Protein AF-A0A0L8HMH8-F1 (afdb_monomer_lite)

pLDDT: mean 73.11, std 16.36, range [33.22, 96.94]

Sequence (191 aa):
MAEKQTVELIKLFREQMEQQMQQHKRDMDTLLKLFANAVPEQRMAQVFLTNQTATIYKQLANLATQQNPPKDINNLTMDEIVDFMKEQFDPKPFIVRERFKFWSDMQRKPGETLQELAARIRQDAATFDFPSITNPQDDVLRQRFICSVNNEAVLKALFKIKDTELDFARAVQVAIETEDAAKVAKETVYG

Structure (mmCIF, N/CA/C/O backbone):
data_AF-A0A0L8HMH8-F1
#
_entry.id   AF-A0A0L8HMH8-F1
#
loop_
_atom_site.group_PDB
_atom_site.id
_atom_site.type_symbol
_atom_site.label_atom_id
_atom_site.label_alt_id
_atom_site.label_comp_id
_atom_site.label_asym_id
_atom_site.label_entity_id
_atom_site.label_seq_id
_atom_site.pdbx_PDB_ins_code
_atom_site.Cartn_x
_atom_site.Cartn_y
_atom_site.Cartn_z
_atom_site.occupancy
_atom_site.B_iso_or_equiv
_atom_site.auth_seq_id
_atom_site.auth_comp_id
_atom_site.auth_asym_id
_atom_site.auth_atom_id
_atom_site.pdbx_PDB_model_num
ATOM 1 N N . MET A 1 1 ? -26.481 11.868 8.654 1.00 45.34 1 MET A N 1
ATOM 2 C CA . MET A 1 1 ? -26.826 11.719 7.218 1.00 45.34 1 MET A CA 1
ATOM 3 C C . MET A 1 1 ? -25.624 11.996 6.319 1.00 45.34 1 MET A C 1
ATOM 5 O O . MET A 1 1 ? -25.305 11.123 5.527 1.00 45.34 1 MET A O 1
ATOM 9 N N . ALA A 1 2 ? -24.910 13.116 6.505 1.00 41.75 2 ALA A N 1
ATOM 10 C CA . ALA A 1 2 ? -23.693 13.451 5.750 1.00 41.75 2 ALA A CA 1
ATOM 11 C C . ALA A 1 2 ? -22.572 12.392 5.850 1.00 41.75 2 ALA A C 1
ATOM 13 O O . ALA A 1 2 ? -21.968 12.038 4.850 1.00 41.75 2 ALA A O 1
ATOM 14 N N . GLU A 1 3 ? -22.361 11.800 7.029 1.00 37.78 3 GLU A N 1
ATOM 15 C CA . GLU A 1 3 ? -21.320 10.781 7.262 1.00 37.78 3 GLU A CA 1
ATOM 16 C C . GLU A 1 3 ? -21.514 9.495 6.435 1.00 37.78 3 GLU A C 1
ATOM 18 O O . GLU A 1 3 ? -20.555 8.926 5.920 1.00 37.78 3 GLU A O 1
ATOM 23 N N . LYS A 1 4 ? -22.771 9.070 6.231 1.00 42.78 4 LYS A N 1
ATOM 24 C CA . LYS A 1 4 ? -23.109 7.914 5.382 1.00 42.78 4 LYS A CA 1
ATOM 25 C C . LYS A 1 4 ? -22.802 8.190 3.909 1.00 42.78 4 LYS A C 1
ATOM 27 O O . LYS A 1 4 ? -22.260 7.319 3.240 1.00 42.78 4 LYS A O 1
ATOM 32 N N . GLN A 1 5 ? -23.098 9.402 3.437 1.00 35.94 5 GLN A N 1
ATOM 33 C CA . GLN A 1 5 ? -22.819 9.821 2.061 1.00 35.94 5 GLN A CA 1
ATOM 34 C C . GLN A 1 5 ? -21.311 9.929 1.795 1.00 35.94 5 GLN A C 1
ATOM 36 O O . GLN A 1 5 ? -20.854 9.535 0.726 1.00 35.94 5 GLN A O 1
ATOM 41 N N . THR A 1 6 ? -20.520 10.383 2.772 1.00 33.22 6 THR A N 1
ATOM 42 C CA . THR A 1 6 ? -19.053 10.444 2.653 1.00 33.22 6 THR A CA 1
ATOM 43 C C . THR A 1 6 ? -18.423 9.051 2.554 1.00 33.22 6 THR A C 1
ATOM 45 O O . THR A 1 6 ? -17.557 8.827 1.711 1.00 33.22 6 THR A O 1
ATOM 48 N N . VAL A 1 7 ? -18.879 8.087 3.363 1.00 42.09 7 VAL A N 1
ATOM 49 C CA . VAL A 1 7 ? -18.393 6.693 3.314 1.00 42.09 7 VAL A CA 1
ATOM 50 C C . VAL A 1 7 ? -18.748 6.020 1.984 1.00 42.09 7 VAL A C 1
ATOM 52 O O . VAL A 1 7 ? -17.930 5.298 1.410 1.00 42.09 7 VAL A O 1
ATOM 55 N N . GLU A 1 8 ? -19.946 6.281 1.466 1.00 43.44 8 GLU A N 1
ATOM 56 C CA . GLU A 1 8 ? -20.421 5.737 0.192 1.00 43.44 8 GLU A CA 1
ATOM 57 C C . GLU A 1 8 ? -19.650 6.323 -1.001 1.00 43.44 8 GLU A C 1
ATOM 59 O O . GLU A 1 8 ? -19.246 5.586 -1.900 1.00 43.44 8 GLU A O 1
ATOM 64 N N . LEU A 1 9 ? -19.325 7.620 -0.955 1.00 36.62 9 LEU A N 1
ATOM 65 C CA . LEU A 1 9 ? -18.499 8.288 -1.960 1.00 36.62 9 LEU A CA 1
ATOM 66 C C . LEU A 1 9 ? -17.056 7.759 -1.968 1.00 36.62 9 LEU A C 1
ATOM 68 O O . LEU A 1 9 ? -16.502 7.517 -3.037 1.00 36.62 9 LEU A O 1
ATOM 72 N N . ILE A 1 10 ? -16.458 7.509 -0.795 1.00 39.75 10 ILE A N 1
ATOM 73 C CA . ILE A 1 10 ? -15.120 6.899 -0.679 1.00 39.75 10 ILE A CA 1
ATOM 74 C C . ILE A 1 10 ? -15.116 5.479 -1.251 1.00 39.75 10 ILE A C 1
ATOM 76 O O . ILE A 1 10 ? -14.150 5.076 -1.903 1.00 39.75 10 ILE A O 1
ATOM 80 N N . LYS A 1 11 ? -16.187 4.714 -1.021 1.00 43.47 11 LYS A N 1
ATOM 81 C CA . LYS A 1 11 ? -16.335 3.363 -1.567 1.00 43.47 11 LYS A CA 1
ATOM 82 C C . LYS A 1 11 ? -16.473 3.388 -3.091 1.00 43.47 11 LYS A C 1
ATOM 84 O O . LYS A 1 11 ? -15.778 2.632 -3.761 1.00 43.47 11 LYS A O 1
ATOM 89 N N . LEU A 1 12 ? -17.273 4.310 -3.628 1.00 40.75 12 LEU A N 1
ATOM 90 C CA . LEU A 1 12 ? -17.456 4.494 -5.069 1.00 40.75 12 LEU A CA 1
ATOM 91 C C . LEU A 1 12 ? -16.153 4.924 -5.761 1.00 40.75 12 LEU A C 1
ATOM 93 O O . LEU A 1 12 ? -15.784 4.372 -6.795 1.00 40.75 12 LEU A O 1
ATOM 97 N N . PHE A 1 13 ? -15.415 5.862 -5.160 1.00 38.91 13 PHE A N 1
ATOM 98 C CA . PHE A 1 13 ? -14.119 6.306 -5.678 1.00 38.91 13 PHE A CA 1
ATOM 99 C C . PHE A 1 13 ? -13.086 5.171 -5.645 1.00 38.91 13 PHE A C 1
ATOM 101 O O . PHE A 1 13 ? -12.289 5.015 -6.568 1.00 38.91 13 PHE A O 1
ATOM 108 N N . ARG A 1 14 ? -13.122 4.335 -4.598 1.00 45.09 14 ARG A N 1
ATOM 109 C CA . ARG A 1 14 ? -12.274 3.143 -4.466 1.00 45.09 14 ARG A CA 1
ATOM 110 C C . ARG A 1 14 ? -12.592 2.099 -5.537 1.00 45.09 14 ARG A C 1
ATOM 112 O O . ARG A 1 14 ? -11.665 1.609 -6.173 1.00 45.09 14 ARG A O 1
ATOM 119 N N . GLU A 1 15 ? -13.870 1.811 -5.768 1.00 50.91 15 GLU A N 1
ATOM 120 C CA . GLU A 1 15 ? -14.324 0.878 -6.806 1.00 50.91 15 GLU A CA 1
ATOM 121 C C . GLU A 1 15 ? -13.974 1.378 -8.216 1.00 50.91 15 GLU A C 1
ATOM 123 O O . GLU A 1 15 ? -13.487 0.599 -9.033 1.00 50.91 15 GLU A O 1
ATOM 128 N N . GLN A 1 16 ? -14.127 2.678 -8.497 1.00 41.75 16 GLN A N 1
ATOM 129 C CA . GLN A 1 16 ? -13.720 3.264 -9.781 1.00 41.75 16 GLN A CA 1
ATOM 130 C C . GLN A 1 16 ? -12.212 3.155 -10.024 1.00 41.75 16 GLN A C 1
ATOM 132 O O . GLN A 1 16 ? -11.792 2.774 -11.118 1.00 41.75 16 GLN A O 1
ATOM 137 N N . MET A 1 17 ? -11.394 3.451 -9.013 1.00 44.94 17 MET A N 1
ATOM 138 C CA . MET A 1 17 ? -9.939 3.322 -9.122 1.00 44.94 17 MET A CA 1
ATOM 139 C C . MET A 1 17 ? -9.512 1.860 -9.325 1.00 44.94 17 MET A C 1
ATOM 141 O O . MET A 1 17 ? -8.648 1.581 -10.154 1.00 44.94 17 MET A O 1
ATOM 145 N N . GLU A 1 18 ? -10.138 0.909 -8.624 1.00 48.47 18 GLU A N 1
ATOM 146 C CA . GLU A 1 18 ? -9.890 -0.528 -8.814 1.00 48.47 18 GLU A CA 1
ATOM 147 C C . GLU A 1 18 ? -10.283 -0.997 -10.223 1.00 48.47 18 GLU A C 1
ATOM 149 O O . GLU A 1 18 ? -9.520 -1.721 -10.864 1.00 48.47 18 GLU A O 1
ATOM 154 N N . GLN A 1 19 ? -11.425 -0.544 -10.747 1.00 53.88 19 GLN A N 1
ATOM 155 C CA . GLN A 1 19 ? -11.858 -0.860 -12.110 1.00 53.88 19 GLN A CA 1
ATOM 156 C C . GLN A 1 19 ? -10.887 -0.321 -13.164 1.00 53.88 19 GLN A C 1
ATOM 158 O O . GLN A 1 19 ? -10.544 -1.052 -14.094 1.00 53.88 19 GLN A O 1
ATOM 163 N N . GLN A 1 20 ? -10.395 0.911 -13.004 1.00 46.88 20 GLN A N 1
ATOM 164 C CA . GLN A 1 20 ? -9.413 1.487 -13.926 1.00 46.88 20 GLN A CA 1
ATOM 165 C C . GLN A 1 20 ? -8.090 0.711 -13.926 1.00 46.88 20 GLN A C 1
ATOM 167 O O . GLN A 1 20 ? -7.554 0.422 -14.996 1.00 46.88 20 GLN A O 1
ATOM 172 N N . MET A 1 21 ? -7.593 0.299 -12.756 1.00 48.72 21 MET A N 1
ATOM 173 C CA . MET A 1 21 ? -6.364 -0.502 -12.662 1.00 48.72 21 MET A CA 1
ATOM 174 C C . MET A 1 21 ? -6.535 -1.901 -13.269 1.00 48.72 21 MET A C 1
ATOM 176 O O . MET A 1 21 ? -5.665 -2.376 -13.997 1.00 48.72 21 MET A O 1
ATOM 180 N N . GLN A 1 22 ? -7.676 -2.553 -13.026 1.00 55.06 22 GLN A N 1
ATOM 181 C CA . GLN A 1 22 ? -7.975 -3.869 -13.600 1.00 55.06 22 GLN A CA 1
ATOM 182 C C . GLN A 1 22 ? -8.159 -3.824 -15.119 1.00 55.06 22 GLN A C 1
ATOM 184 O O . GLN A 1 22 ? -7.834 -4.798 -15.800 1.00 55.06 22 GLN A O 1
ATOM 189 N N . GLN A 1 23 ? -8.683 -2.717 -15.649 1.00 56.72 23 GLN A N 1
ATOM 190 C CA . GLN A 1 23 ? -8.787 -2.502 -17.088 1.00 56.72 23 GLN A CA 1
ATOM 191 C C . GLN A 1 23 ? -7.398 -2.316 -17.705 1.00 56.72 23 GLN A C 1
ATOM 193 O O . GLN A 1 23 ? -7.051 -3.033 -18.637 1.00 56.72 23 GLN A O 1
ATOM 198 N N . HIS A 1 24 ? -6.562 -1.457 -17.116 1.00 53.75 24 HIS A N 1
ATOM 199 C CA . HIS A 1 24 ? -5.206 -1.218 -17.609 1.00 53.75 24 HIS A CA 1
ATOM 200 C C . HIS A 1 24 ? -4.343 -2.489 -17.596 1.00 53.75 24 HIS A C 1
ATOM 202 O O . HIS A 1 24 ? -3.650 -2.780 -18.5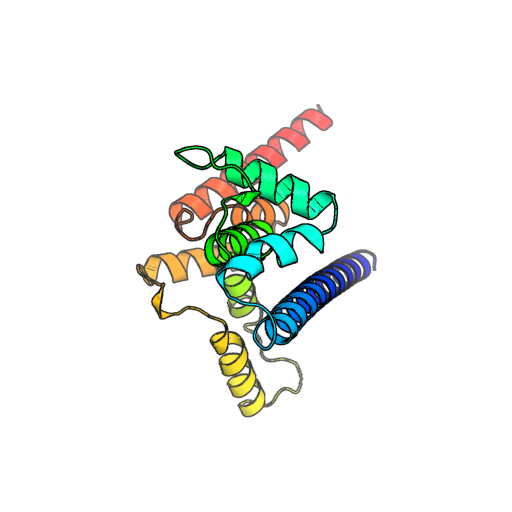68 1.00 53.75 24 HIS A O 1
ATOM 208 N N . LYS A 1 25 ? -4.446 -3.305 -16.537 1.00 53.19 25 LYS A N 1
ATOM 209 C CA . LYS A 1 25 ? -3.768 -4.606 -16.451 1.00 53.19 25 LYS A CA 1
ATOM 210 C C . LYS A 1 25 ? -4.228 -5.577 -17.541 1.00 53.19 25 LYS A C 1
ATOM 212 O O . LYS A 1 25 ? -3.397 -6.223 -18.170 1.00 53.19 25 LYS A O 1
ATOM 217 N N . ARG A 1 26 ? -5.540 -5.662 -17.794 1.00 58.06 26 ARG A N 1
ATOM 218 C CA . ARG A 1 26 ? -6.100 -6.498 -18.870 1.00 58.06 26 ARG A CA 1
ATOM 219 C C . ARG A 1 26 ? -5.648 -6.039 -20.247 1.00 58.06 26 ARG A C 1
ATOM 221 O O . ARG A 1 26 ? -5.337 -6.888 -21.079 1.00 58.06 26 ARG A O 1
ATOM 228 N N . ASP A 1 27 ? -5.594 -4.734 -20.477 1.00 59.34 27 ASP A N 1
ATOM 229 C CA . ASP A 1 27 ? -5.123 -4.171 -21.740 1.00 59.34 27 ASP A CA 1
ATOM 230 C C . ASP A 1 27 ? -3.637 -4.498 -21.944 1.00 59.34 27 ASP A C 1
ATOM 232 O O . ASP A 1 27 ? -3.252 -4.950 -23.020 1.00 59.34 27 ASP A O 1
ATOM 236 N N . MET A 1 28 ? -2.820 -4.400 -20.890 1.00 54.56 28 MET A N 1
ATOM 237 C CA . MET A 1 28 ? -1.399 -4.762 -20.923 1.00 54.56 28 MET A CA 1
ATOM 238 C C . MET A 1 28 ? -1.184 -6.265 -21.172 1.00 54.56 28 MET A C 1
ATOM 240 O O . MET A 1 28 ? -0.430 -6.640 -22.068 1.00 54.56 28 MET A O 1
ATOM 244 N N . ASP A 1 29 ? -1.919 -7.136 -20.474 1.00 57.75 29 ASP A N 1
ATOM 245 C CA . ASP A 1 29 ? -1.880 -8.590 -20.696 1.00 57.75 29 ASP A CA 1
ATOM 246 C C . ASP A 1 29 ? -2.364 -8.976 -22.102 1.00 57.75 29 ASP A C 1
ATOM 248 O O . ASP A 1 29 ? -1.851 -9.918 -22.710 1.00 57.75 29 ASP A O 1
ATOM 252 N N . THR A 1 30 ? -3.359 -8.263 -22.634 1.00 57.53 30 THR A N 1
ATOM 253 C CA . THR A 1 30 ? -3.881 -8.484 -23.990 1.00 57.53 30 THR A CA 1
ATOM 254 C C . THR A 1 30 ? -2.860 -8.056 -25.036 1.00 57.53 30 THR A C 1
ATOM 256 O O . THR A 1 30 ? -2.625 -8.799 -25.988 1.00 57.53 30 THR A O 1
ATOM 259 N N . LEU A 1 31 ? -2.199 -6.914 -24.834 1.00 57.94 31 LEU A N 1
ATOM 260 C CA . LEU A 1 31 ? -1.096 -6.465 -25.680 1.00 57.94 31 LEU A CA 1
ATOM 261 C C . LEU A 1 31 ? 0.052 -7.481 -25.643 1.00 57.94 31 LEU A C 1
ATOM 263 O O . LEU A 1 31 ? 0.450 -7.969 -26.697 1.00 57.94 31 LEU A O 1
ATOM 267 N N . LEU A 1 32 ? 0.511 -7.906 -24.462 1.00 56.84 32 LEU A N 1
ATOM 268 C CA . LEU A 1 32 ? 1.549 -8.938 -24.324 1.00 56.84 32 LEU A CA 1
ATOM 269 C C . LEU A 1 32 ? 1.184 -10.245 -25.044 1.00 56.84 32 LEU A C 1
ATOM 271 O O . LEU A 1 32 ? 2.014 -10.806 -25.758 1.00 56.84 32 LEU A O 1
ATOM 275 N N . LYS A 1 33 ? -0.065 -10.713 -24.919 1.00 59.03 33 LYS A N 1
ATOM 276 C CA . LYS A 1 33 ? -0.548 -11.932 -25.594 1.00 59.03 33 LYS A CA 1
ATOM 277 C C . LYS A 1 33 ? -0.642 -11.794 -27.114 1.00 59.03 33 LYS A C 1
ATOM 279 O O . LYS A 1 33 ? -0.404 -12.771 -27.821 1.00 59.03 33 LYS A O 1
ATOM 284 N N . LEU A 1 34 ? -0.989 -10.610 -27.619 1.00 52.88 34 LEU A N 1
ATOM 285 C CA . LEU A 1 34 ? -1.007 -10.321 -29.055 1.00 52.88 34 LEU A CA 1
ATOM 286 C C . LEU A 1 34 ? 0.416 -10.235 -29.630 1.00 52.88 34 LEU A C 1
ATOM 288 O O . LEU A 1 34 ? 0.651 -10.704 -30.742 1.00 52.88 34 LEU A O 1
ATOM 292 N N . PHE A 1 35 ? 1.373 -9.695 -28.869 1.00 54.66 35 PHE A N 1
ATOM 293 C CA . PHE A 1 35 ? 2.762 -9.532 -29.311 1.00 54.66 35 PHE A CA 1
ATOM 294 C C . PHE A 1 35 ? 3.602 -10.817 -29.221 1.00 54.66 35 PHE A C 1
ATOM 296 O O . PHE A 1 35 ? 4.454 -11.030 -30.084 1.00 54.66 35 PHE A O 1
ATOM 303 N N . ALA A 1 36 ? 3.317 -11.711 -28.266 1.00 50.41 36 ALA A N 1
ATOM 304 C CA . ALA A 1 36 ? 4.089 -12.936 -28.018 1.00 50.41 36 ALA A CA 1
ATOM 305 C C . ALA A 1 36 ? 4.116 -13.953 -29.183 1.00 50.41 36 ALA A C 1
ATOM 307 O O . ALA A 1 36 ? 4.976 -14.828 -29.197 1.00 50.41 36 ALA A O 1
ATOM 308 N N . ASN A 1 37 ? 3.209 -13.852 -30.165 1.00 56.03 37 ASN A N 1
ATOM 309 C CA . ASN A 1 37 ? 3.082 -14.847 -31.241 1.00 56.03 37 ASN A CA 1
ATOM 310 C C . ASN A 1 37 ? 3.527 -14.363 -32.637 1.00 56.03 37 ASN A C 1
ATOM 312 O O . ASN A 1 37 ? 3.552 -15.171 -33.563 1.00 56.03 37 ASN A O 1
ATOM 316 N N . ALA A 1 38 ? 3.859 -13.077 -32.827 1.00 59.97 38 ALA A N 1
ATOM 317 C CA . ALA A 1 38 ? 4.081 -12.514 -34.171 1.00 59.97 38 ALA A CA 1
ATOM 318 C C . ALA A 1 38 ? 5.303 -11.587 -34.318 1.00 59.97 38 ALA A C 1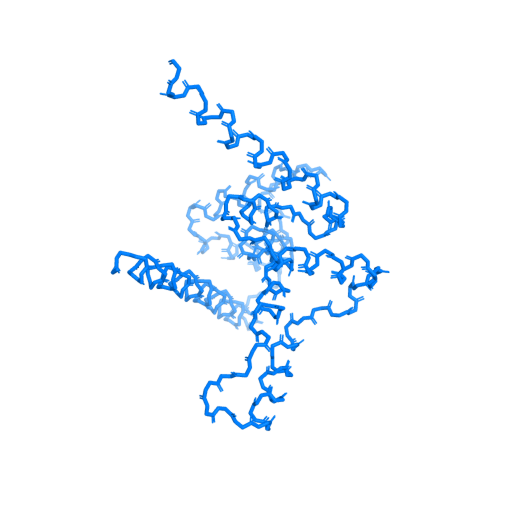
ATOM 320 O O . ALA A 1 38 ? 5.668 -11.247 -35.446 1.00 59.97 38 ALA A O 1
ATOM 321 N N . VAL A 1 39 ? 5.949 -11.170 -33.223 1.00 60.72 39 VAL A N 1
ATOM 322 C CA . VAL A 1 39 ? 7.062 -10.207 -33.262 1.00 60.72 39 VAL A CA 1
ATOM 323 C C . VAL A 1 39 ? 8.344 -10.857 -32.736 1.00 60.72 39 VAL A C 1
ATOM 325 O O . VAL A 1 39 ? 8.340 -11.372 -31.621 1.00 60.72 39 VAL A O 1
ATOM 328 N N . PRO A 1 40 ? 9.458 -10.822 -33.496 1.00 69.06 40 PRO A N 1
ATOM 329 C CA . PRO A 1 40 ? 10.760 -11.241 -32.990 1.00 69.06 40 PRO A CA 1
ATOM 330 C C . PRO A 1 40 ? 11.131 -10.465 -31.725 1.00 69.06 40 PRO A C 1
ATOM 332 O O . PRO A 1 40 ? 10.968 -9.244 -31.678 1.00 69.06 40 PRO A O 1
ATOM 335 N N . GLU A 1 41 ? 11.678 -11.156 -30.730 1.00 65.94 41 GLU A N 1
ATOM 336 C CA . GLU A 1 41 ? 12.012 -10.603 -29.412 1.00 65.94 41 GLU A CA 1
ATOM 337 C C . GLU A 1 41 ? 12.848 -9.319 -29.483 1.00 65.94 41 GLU A C 1
ATOM 339 O O . GLU A 1 41 ? 12.590 -8.352 -28.769 1.00 65.94 41 GLU A O 1
ATOM 344 N N . GLN A 1 42 ? 13.748 -9.242 -30.464 1.00 72.94 42 GLN A N 1
ATOM 345 C CA . GLN A 1 42 ? 14.625 -8.095 -30.706 1.00 72.94 42 GLN A CA 1
ATOM 346 C C . GLN A 1 42 ? 13.878 -6.821 -31.135 1.00 72.94 42 GLN A C 1
ATOM 348 O O . GLN A 1 42 ? 14.448 -5.734 -31.101 1.00 72.94 42 GLN A O 1
ATOM 353 N N . ARG A 1 43 ? 12.619 -6.932 -31.577 1.00 72.31 43 ARG A N 1
ATOM 354 C CA . ARG A 1 43 ? 11.787 -5.802 -32.026 1.00 72.31 43 ARG A CA 1
ATOM 355 C C . ARG A 1 43 ? 10.643 -5.476 -31.073 1.00 72.31 43 ARG A C 1
ATOM 357 O O . ARG A 1 43 ? 10.003 -4.442 -31.255 1.00 72.31 43 ARG A O 1
ATOM 364 N N . MET A 1 44 ? 10.390 -6.315 -30.068 1.00 71.38 44 MET A N 1
ATOM 365 C CA . MET A 1 44 ? 9.249 -6.149 -29.165 1.00 71.38 44 MET A CA 1
ATOM 366 C C . MET A 1 44 ? 9.275 -4.800 -28.438 1.00 71.38 44 MET A C 1
ATOM 368 O O . MET A 1 44 ? 8.264 -4.103 -28.440 1.00 71.38 44 MET A O 1
ATOM 372 N N . ALA A 1 45 ? 10.435 -4.376 -27.928 1.00 80.50 45 ALA A N 1
ATOM 373 C CA . ALA A 1 45 ? 10.583 -3.090 -27.242 1.00 80.50 45 ALA A CA 1
ATOM 374 C C . ALA A 1 45 ? 10.228 -1.889 -28.142 1.00 80.50 45 ALA A C 1
ATOM 376 O O . ALA A 1 45 ? 9.449 -1.019 -27.757 1.00 80.50 45 ALA A O 1
ATOM 377 N N . GLN A 1 46 ? 10.731 -1.860 -29.380 1.00 79.00 46 GLN A N 1
ATOM 378 C CA . GLN A 1 46 ? 10.468 -0.756 -30.313 1.00 79.00 46 GLN A CA 1
ATOM 379 C C . GLN A 1 46 ? 9.004 -0.713 -30.768 1.00 79.00 46 GLN A C 1
ATOM 381 O O . GLN A 1 46 ? 8.393 0.356 -30.847 1.00 79.00 46 GLN A O 1
ATOM 386 N N . VAL A 1 47 ? 8.412 -1.879 -31.040 1.00 74.81 47 VAL A N 1
ATOM 387 C CA . VAL A 1 47 ? 6.989 -1.981 -31.393 1.00 74.81 47 VAL A CA 1
ATOM 388 C C . VAL A 1 47 ? 6.110 -1.565 -30.213 1.00 74.81 47 VAL A C 1
ATOM 390 O O . VAL A 1 47 ? 5.115 -0.869 -30.404 1.00 74.81 47 VAL A O 1
ATOM 393 N N . PHE A 1 48 ? 6.488 -1.926 -28.989 1.00 77.88 48 PHE A N 1
ATOM 394 C CA . PHE A 1 48 ? 5.778 -1.497 -27.793 1.00 77.88 48 PHE A CA 1
ATOM 395 C C . PHE A 1 48 ? 5.795 0.029 -27.653 1.00 77.88 48 PHE A C 1
ATOM 397 O O . PHE A 1 48 ? 4.730 0.638 -27.558 1.00 77.88 48 PHE A O 1
ATOM 404 N N . LEU A 1 49 ? 6.982 0.645 -27.708 1.00 79.62 49 LEU A N 1
ATOM 405 C CA . LEU A 1 49 ? 7.176 2.091 -27.555 1.00 79.62 49 LEU A CA 1
ATOM 406 C C . LEU A 1 49 ? 6.401 2.909 -28.597 1.00 79.62 49 LEU A C 1
ATOM 408 O O . LEU A 1 49 ? 5.792 3.919 -28.251 1.00 79.62 49 LEU A O 1
ATOM 412 N N . THR A 1 50 ? 6.372 2.458 -29.854 1.00 79.19 50 THR A N 1
ATOM 413 C CA . THR A 1 50 ? 5.642 3.136 -30.946 1.00 79.19 50 THR A CA 1
ATOM 414 C C . THR A 1 50 ? 4.121 3.072 -30.805 1.00 79.19 50 THR A C 1
ATOM 416 O O . THR A 1 50 ? 3.429 3.926 -31.355 1.00 79.19 50 THR A O 1
ATOM 419 N N . ASN A 1 51 ? 3.598 2.106 -30.046 1.00 75.25 51 ASN A N 1
ATOM 420 C CA . ASN A 1 51 ? 2.169 1.971 -29.762 1.00 75.25 51 ASN A CA 1
ATOM 421 C C . ASN A 1 51 ? 1.740 2.630 -28.437 1.00 75.25 51 ASN A C 1
ATOM 423 O O . ASN A 1 51 ? 0.570 2.539 -28.065 1.00 75.25 51 ASN A O 1
ATOM 427 N N . GLN A 1 52 ? 2.649 3.299 -27.716 1.00 77.19 52 GLN A N 1
ATOM 428 C CA . GLN A 1 52 ? 2.311 3.988 -26.471 1.00 77.19 52 GLN A CA 1
ATOM 429 C C . GLN A 1 52 ? 1.766 5.396 -26.703 1.00 77.19 52 GLN A C 1
ATOM 431 O O . GLN A 1 52 ? 2.091 6.084 -27.669 1.00 77.19 52 GLN A O 1
ATOM 436 N N . THR A 1 53 ? 0.969 5.870 -25.745 1.00 78.81 53 THR A N 1
ATOM 437 C CA . THR A 1 53 ? 0.575 7.281 -25.709 1.00 78.81 53 THR A CA 1
ATOM 438 C C . THR A 1 53 ? 1.783 8.173 -25.406 1.00 78.81 53 THR A C 1
ATOM 440 O O . THR A 1 53 ? 2.737 7.755 -24.744 1.00 78.81 53 THR A O 1
ATOM 443 N N . ALA A 1 54 ? 1.725 9.440 -25.831 1.00 79.44 54 ALA A N 1
ATOM 444 C CA . ALA A 1 54 ? 2.804 10.408 -25.611 1.00 79.44 54 ALA A CA 1
ATOM 445 C C . ALA A 1 54 ? 3.195 10.555 -24.127 1.00 79.44 54 ALA A C 1
ATOM 447 O O . ALA A 1 54 ? 4.366 10.758 -23.809 1.00 79.44 54 ALA A O 1
ATOM 448 N N . THR A 1 55 ? 2.226 10.420 -23.215 1.00 78.69 55 THR A N 1
ATOM 449 C CA . THR A 1 55 ? 2.453 10.482 -21.766 1.00 78.69 55 THR A CA 1
ATOM 450 C C . THR A 1 55 ? 3.306 9.313 -21.279 1.00 78.69 55 THR A C 1
ATOM 452 O O . THR A 1 55 ? 4.330 9.541 -20.635 1.00 78.69 55 THR A O 1
ATOM 455 N N . ILE A 1 56 ? 2.924 8.081 -21.632 1.00 78.50 56 ILE A N 1
ATOM 456 C CA . ILE A 1 56 ? 3.635 6.860 -21.224 1.00 78.50 56 ILE A CA 1
ATOM 457 C C . ILE A 1 56 ? 5.033 6.831 -21.847 1.00 78.50 56 ILE A C 1
ATOM 459 O O . ILE A 1 56 ? 6.016 6.577 -21.154 1.00 78.50 56 ILE A O 1
ATOM 463 N N . TYR A 1 57 ? 5.146 7.183 -23.131 1.00 85.38 57 TYR A N 1
ATOM 464 C CA . TYR A 1 57 ? 6.435 7.267 -23.817 1.00 85.38 57 TYR A CA 1
ATOM 465 C C . TYR A 1 57 ? 7.382 8.259 -23.130 1.00 85.38 57 TYR A C 1
ATOM 467 O O . TYR A 1 57 ? 8.535 7.937 -22.850 1.00 85.38 57 TYR A O 1
ATOM 475 N N . LYS A 1 58 ? 6.895 9.465 -22.803 1.00 87.25 58 LYS A N 1
ATOM 476 C CA . LYS A 1 58 ? 7.696 10.486 -22.114 1.00 87.25 58 LYS A CA 1
ATOM 477 C C . LYS A 1 58 ? 8.136 10.028 -20.722 1.00 87.25 58 LYS A C 1
ATOM 479 O O . LYS A 1 58 ? 9.251 10.331 -20.309 1.00 87.25 58 LYS A O 1
ATOM 484 N N . GLN A 1 59 ? 7.286 9.302 -20.001 1.00 84.00 59 GLN A N 1
ATOM 485 C CA . GLN A 1 59 ? 7.639 8.740 -18.696 1.00 84.00 59 GLN A CA 1
ATOM 486 C C . GLN A 1 59 ? 8.741 7.682 -18.813 1.00 84.00 59 GLN A C 1
ATOM 488 O O . GLN A 1 59 ? 9.734 7.771 -18.094 1.00 84.00 59 GLN A O 1
ATOM 493 N N . LEU A 1 60 ? 8.620 6.747 -19.758 1.00 86.31 60 LEU A N 1
ATOM 494 C CA . LEU A 1 60 ? 9.658 5.746 -20.028 1.00 86.31 60 LEU A CA 1
ATOM 495 C C . LEU A 1 60 ? 10.979 6.396 -20.468 1.00 86.31 60 LEU A C 1
ATOM 497 O O . LEU A 1 60 ? 12.040 5.992 -19.997 1.00 86.31 60 LEU A O 1
ATOM 501 N N . ALA A 1 61 ? 10.925 7.448 -21.294 1.00 90.31 61 ALA A N 1
ATOM 502 C CA . ALA A 1 61 ? 12.109 8.213 -21.693 1.00 90.31 61 ALA A CA 1
ATOM 503 C C . ALA A 1 61 ? 12.820 8.827 -20.480 1.00 90.31 61 ALA A C 1
ATOM 505 O O . ALA A 1 61 ? 14.035 8.708 -20.342 1.00 90.31 61 ALA A O 1
ATOM 506 N N . ASN A 1 62 ? 12.060 9.446 -19.574 1.00 89.81 62 ASN A N 1
ATOM 507 C CA . ASN A 1 62 ? 12.618 10.040 -18.364 1.00 89.81 62 ASN A CA 1
ATOM 508 C C . ASN A 1 62 ? 13.293 8.980 -17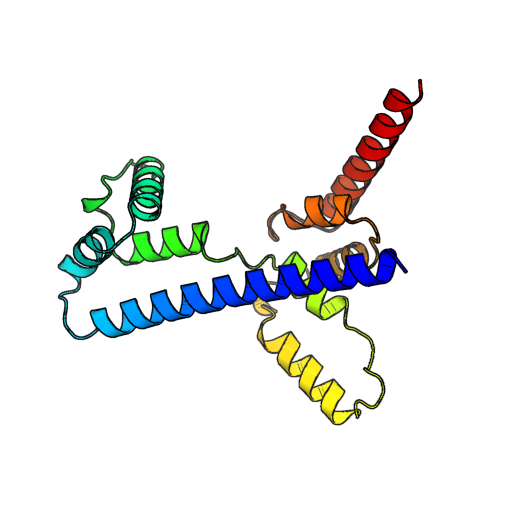.478 1.00 89.81 62 ASN A C 1
ATOM 510 O O . ASN A 1 62 ? 14.409 9.203 -17.018 1.00 89.81 62 ASN A O 1
ATOM 514 N N . LEU A 1 63 ? 12.663 7.819 -17.277 1.00 87.06 63 LEU A N 1
ATOM 515 C CA . LEU A 1 63 ? 13.245 6.730 -16.483 1.00 87.06 63 LEU A CA 1
ATOM 516 C C . LEU A 1 63 ? 14.516 6.157 -17.113 1.00 87.06 63 LEU A C 1
ATOM 518 O O . LEU A 1 63 ? 15.487 5.905 -16.404 1.00 87.06 63 LEU A O 1
ATOM 522 N N . ALA A 1 64 ? 14.553 6.026 -18.442 1.00 90.81 64 ALA A N 1
ATOM 523 C CA . ALA A 1 64 ? 15.749 5.589 -19.159 1.00 90.81 64 ALA A CA 1
ATOM 524 C C . ALA A 1 64 ? 16.950 6.510 -18.870 1.00 90.81 64 ALA A C 1
ATOM 526 O O . ALA A 1 64 ? 18.050 6.036 -18.585 1.00 90.81 64 ALA A O 1
ATOM 527 N N . THR A 1 65 ? 16.724 7.831 -18.848 1.00 91.69 65 THR A N 1
ATOM 528 C CA . THR A 1 65 ? 17.774 8.817 -18.531 1.00 91.69 65 THR A CA 1
ATOM 529 C C . THR A 1 65 ? 18.205 8.822 -17.064 1.00 91.69 65 THR A C 1
ATOM 531 O O . THR A 1 65 ? 19.293 9.299 -16.756 1.00 91.69 65 THR A O 1
ATOM 534 N N . GLN A 1 66 ? 17.373 8.292 -16.163 1.00 87.81 66 GLN A N 1
ATOM 535 C CA . GLN A 1 66 ? 17.661 8.187 -14.729 1.00 87.81 66 GLN A CA 1
ATOM 536 C C . GLN A 1 66 ? 18.422 6.905 -14.363 1.00 87.81 66 GLN A C 1
ATOM 538 O O . GLN A 1 66 ? 18.861 6.765 -13.221 1.00 87.81 66 GLN A O 1
ATOM 543 N N . GLN A 1 67 ? 18.594 5.972 -15.306 1.00 85.88 67 GLN A N 1
ATOM 544 C CA . GLN A 1 67 ? 19.458 4.815 -15.094 1.00 85.88 67 GLN A CA 1
ATOM 545 C C . GLN A 1 67 ? 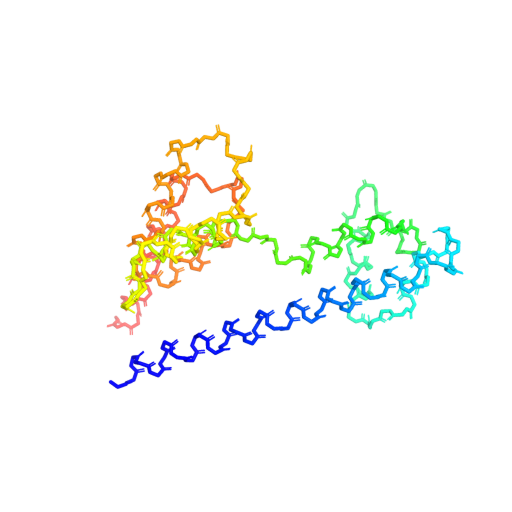20.925 5.225 -14.933 1.00 85.88 67 GLN A C 1
ATOM 547 O O . GLN A 1 67 ? 21.355 6.283 -15.387 1.00 85.88 67 GLN A O 1
ATOM 552 N N . ASN A 1 68 ? 21.708 4.347 -14.305 1.00 83.88 68 ASN A N 1
ATOM 553 C CA . ASN A 1 68 ? 23.154 4.491 -14.179 1.00 83.88 68 ASN A CA 1
ATOM 554 C C . ASN A 1 68 ? 23.850 3.297 -14.857 1.00 83.88 68 ASN A C 1
ATOM 556 O O . ASN A 1 68 ? 23.841 2.205 -14.286 1.00 83.88 68 ASN A O 1
ATOM 560 N N . PRO A 1 69 ? 24.467 3.474 -16.042 1.00 88.88 69 PRO A N 1
ATOM 561 C CA . PRO A 1 69 ? 24.555 4.712 -16.829 1.00 88.88 69 PRO A CA 1
ATOM 562 C C . PRO A 1 69 ? 23.219 5.093 -17.504 1.00 88.88 69 PRO A C 1
ATOM 564 O O . PRO A 1 69 ? 22.391 4.207 -17.731 1.00 88.88 69 PRO A O 1
ATOM 567 N N . PRO A 1 70 ? 23.018 6.376 -17.870 1.00 90.38 70 PRO A N 1
ATOM 568 C CA . PRO A 1 70 ? 21.828 6.808 -18.600 1.00 90.38 70 PRO A CA 1
ATOM 569 C C . PRO A 1 70 ? 21.675 6.049 -19.917 1.00 90.38 70 PRO A C 1
ATOM 571 O O . PRO A 1 70 ? 22.648 5.877 -20.657 1.00 90.38 70 PRO A O 1
ATOM 574 N N . LYS A 1 71 ? 20.449 5.622 -20.227 1.00 92.31 71 LYS A N 1
ATOM 575 C CA . LYS A 1 71 ? 20.125 4.909 -21.467 1.00 92.31 71 LYS A CA 1
ATOM 576 C C . LYS A 1 71 ? 19.227 5.745 -22.368 1.00 92.31 71 LYS A C 1
ATOM 578 O O . LYS A 1 71 ? 18.358 6.479 -21.902 1.00 92.31 71 LYS A O 1
ATOM 583 N N . ASP A 1 72 ? 19.421 5.588 -23.675 1.00 91.56 72 ASP A N 1
ATOM 584 C CA . ASP A 1 72 ? 18.430 6.015 -24.662 1.00 91.56 72 ASP A CA 1
ATOM 585 C C . ASP A 1 72 ? 17.223 5.072 -24.602 1.00 91.56 72 ASP A C 1
ATOM 587 O O . ASP A 1 72 ? 17.389 3.856 -24.478 1.00 91.56 72 ASP A O 1
ATOM 591 N N . ILE A 1 73 ? 16.012 5.620 -24.709 1.00 89.44 73 ILE A N 1
ATOM 592 C CA . ILE A 1 73 ? 14.775 4.836 -24.634 1.00 89.44 73 ILE A CA 1
ATOM 593 C C . ILE A 1 73 ? 14.716 3.723 -25.695 1.00 89.44 73 ILE A C 1
ATOM 595 O O . ILE A 1 73 ? 14.188 2.648 -25.424 1.00 89.44 73 ILE A O 1
ATOM 599 N N . ASN A 1 74 ? 15.310 3.931 -26.875 1.00 89.12 74 ASN A N 1
ATOM 600 C CA . ASN A 1 74 ? 15.328 2.943 -27.957 1.00 89.12 74 ASN A CA 1
ATOM 601 C C . ASN A 1 74 ? 16.268 1.761 -27.683 1.00 89.12 74 ASN A C 1
ATOM 603 O O . ASN A 1 74 ? 16.216 0.766 -28.408 1.00 89.12 74 ASN A O 1
ATOM 607 N N . ASN A 1 75 ? 17.113 1.874 -26.656 1.00 89.88 75 ASN A N 1
ATOM 608 C CA . ASN A 1 75 ? 18.036 0.831 -26.220 1.00 89.88 75 ASN A CA 1
ATOM 609 C C . ASN A 1 75 ? 17.509 0.045 -25.011 1.00 89.88 75 ASN A C 1
ATOM 611 O O . ASN A 1 75 ? 18.220 -0.827 -24.513 1.00 89.88 75 ASN A O 1
ATOM 615 N N . LEU A 1 76 ? 16.301 0.351 -24.521 1.00 86.88 76 LEU A N 1
ATOM 616 C CA . LEU A 1 76 ? 15.670 -0.444 -23.474 1.00 86.88 76 LEU A CA 1
ATOM 617 C C . LEU A 1 76 ? 15.239 -1.804 -24.022 1.00 86.88 76 LEU A C 1
ATOM 619 O O . LEU A 1 76 ? 14.636 -1.912 -25.092 1.00 86.88 76 LEU A O 1
ATOM 623 N N . THR A 1 77 ? 15.518 -2.843 -23.250 1.00 86.81 77 THR A N 1
ATOM 624 C CA . THR A 1 77 ? 14.962 -4.178 -23.468 1.00 86.81 77 THR A CA 1
ATOM 625 C C . THR A 1 77 ? 13.491 -4.223 -23.060 1.00 86.81 77 THR A C 1
ATOM 627 O O . THR A 1 77 ? 13.005 -3.376 -22.307 1.00 86.81 77 THR A O 1
ATOM 630 N N . MET A 1 78 ? 12.758 -5.226 -23.553 1.00 80.75 78 MET A N 1
ATOM 631 C CA . MET A 1 78 ? 11.352 -5.385 -23.178 1.00 80.75 78 MET A CA 1
ATOM 632 C C . MET A 1 78 ? 11.200 -5.657 -21.673 1.00 80.75 78 MET A C 1
ATOM 634 O O . MET A 1 78 ? 10.283 -5.121 -21.060 1.00 80.75 78 MET A O 1
ATOM 638 N N . ASP A 1 79 ? 12.129 -6.401 -21.068 1.00 80.81 79 ASP A N 1
ATOM 639 C CA . ASP A 1 79 ? 12.134 -6.664 -19.625 1.00 80.81 79 ASP A CA 1
ATOM 640 C C . ASP A 1 79 ? 12.318 -5.380 -18.808 1.00 80.81 79 ASP A C 1
ATOM 642 O O . ASP A 1 79 ? 11.562 -5.130 -17.874 1.00 80.81 79 ASP A O 1
ATOM 646 N N . GLU A 1 80 ? 13.242 -4.501 -19.209 1.00 84.06 80 GLU A N 1
ATOM 647 C CA . GLU A 1 80 ? 13.434 -3.203 -18.546 1.00 84.06 80 GLU A CA 1
ATOM 648 C C . GLU A 1 80 ? 12.205 -2.301 -18.672 1.00 84.06 80 GLU A C 1
ATOM 650 O O . GLU A 1 80 ? 11.827 -1.630 -17.713 1.00 84.06 80 GLU A O 1
ATOM 655 N N . ILE A 1 81 ? 11.552 -2.296 -19.840 1.00 80.75 81 ILE A N 1
ATOM 656 C CA . ILE A 1 81 ? 10.299 -1.559 -20.040 1.00 80.75 81 ILE A CA 1
ATOM 657 C C . ILE A 1 81 ? 9.211 -2.121 -19.126 1.00 80.75 81 ILE A C 1
ATOM 659 O O . ILE A 1 81 ? 8.509 -1.351 -18.473 1.00 80.75 81 ILE A O 1
ATOM 663 N N . VAL A 1 82 ? 9.075 -3.446 -19.053 1.00 76.62 82 VAL A N 1
ATOM 664 C CA . VAL A 1 82 ? 8.108 -4.109 -18.174 1.00 76.62 82 VAL A CA 1
ATOM 665 C C . VAL A 1 82 ? 8.380 -3.764 -16.712 1.00 76.62 82 VAL A C 1
ATOM 667 O O . VAL A 1 82 ? 7.439 -3.449 -15.989 1.00 76.62 82 VAL A O 1
ATOM 670 N N . ASP A 1 83 ? 9.634 -3.762 -16.273 1.00 78.44 83 ASP A N 1
ATOM 671 C CA . ASP A 1 83 ? 9.993 -3.437 -14.892 1.00 78.44 83 ASP A CA 1
ATOM 672 C C . ASP A 1 83 ? 9.772 -1.957 -14.562 1.00 78.44 83 ASP A C 1
ATOM 674 O O . ASP A 1 83 ? 9.224 -1.644 -13.504 1.00 78.44 83 ASP A O 1
ATOM 678 N N . PHE A 1 84 ? 10.076 -1.039 -15.484 1.00 79.19 84 PHE A N 1
ATOM 679 C CA . PHE A 1 84 ? 9.709 0.373 -15.342 1.00 79.19 84 PHE A CA 1
ATOM 680 C C . PHE A 1 84 ? 8.204 0.563 -15.258 1.00 79.19 84 PHE A C 1
ATOM 682 O O . PHE A 1 84 ? 7.711 1.310 -14.413 1.00 79.19 84 PHE A O 1
ATOM 689 N N . MET A 1 85 ? 7.457 -0.118 -16.124 1.00 72.25 85 MET A N 1
ATOM 690 C CA . MET A 1 85 ? 6.008 -0.037 -16.105 1.00 72.25 85 MET A CA 1
ATOM 691 C C . MET A 1 85 ? 5.425 -0.631 -14.831 1.00 72.25 85 MET A C 1
ATOM 693 O O . MET A 1 85 ? 4.487 -0.057 -14.289 1.00 72.25 85 MET A O 1
ATOM 697 N N . LYS A 1 86 ? 5.996 -1.716 -14.305 1.00 66.75 86 LYS A N 1
ATOM 698 C CA . LYS A 1 86 ? 5.620 -2.222 -12.986 1.00 66.75 86 LYS A CA 1
ATOM 699 C C . LYS A 1 86 ? 5.937 -1.191 -11.909 1.00 66.75 86 LYS A C 1
ATOM 701 O O . LYS A 1 86 ? 5.076 -0.850 -11.120 1.00 66.75 86 LYS A O 1
ATOM 706 N N . GLU A 1 87 ? 7.126 -0.605 -11.888 1.00 66.94 87 GLU A N 1
ATOM 707 C CA . GLU A 1 87 ? 7.452 0.357 -10.836 1.00 66.94 87 GLU A CA 1
ATOM 708 C C . GLU A 1 87 ? 6.549 1.609 -10.839 1.00 66.94 87 GLU A C 1
ATOM 710 O O . GLU A 1 87 ? 6.246 2.140 -9.767 1.00 66.94 87 GLU A O 1
ATOM 715 N N . GLN A 1 88 ? 6.124 2.077 -12.017 1.00 66.88 88 GLN A N 1
ATOM 716 C CA . GLN A 1 88 ? 5.300 3.285 -12.154 1.00 66.88 88 GLN A CA 1
ATOM 717 C C . GLN A 1 88 ? 3.788 3.039 -12.125 1.00 66.88 88 GLN A C 1
ATOM 719 O O . GLN A 1 88 ? 3.046 3.896 -11.645 1.00 66.88 88 GLN A O 1
ATOM 724 N N . PHE A 1 89 ? 3.329 1.921 -12.694 1.00 56.28 89 PHE A N 1
ATOM 725 C CA . PHE A 1 89 ? 1.910 1.628 -12.928 1.00 56.28 89 PHE A CA 1
ATOM 726 C C . PHE A 1 89 ? 1.421 0.366 -12.240 1.00 56.28 89 PHE A C 1
ATOM 728 O O . PHE A 1 89 ? 0.205 0.214 -12.116 1.00 56.28 89 PHE A O 1
ATOM 735 N N . ASP A 1 90 ? 2.310 -0.520 -11.775 1.00 49.25 90 ASP A N 1
ATOM 736 C CA . ASP A 1 90 ? 1.885 -1.418 -10.713 1.00 49.25 90 ASP A CA 1
ATOM 737 C C . ASP A 1 90 ? 1.588 -0.479 -9.544 1.00 49.25 90 ASP A C 1
ATOM 739 O O . ASP A 1 90 ? 2.461 0.308 -9.146 1.00 49.25 90 ASP A O 1
ATOM 743 N N . PRO A 1 91 ? 0.357 -0.457 -9.014 1.00 49.56 91 PRO A N 1
ATOM 744 C CA . PRO A 1 91 ? 0.154 0.119 -7.707 1.00 49.56 91 PRO A CA 1
ATOM 745 C C . PRO A 1 91 ? 1.045 -0.724 -6.811 1.00 49.56 91 PRO A C 1
ATOM 747 O O . PRO A 1 91 ? 0.575 -1.786 -6.419 1.00 49.56 91 PRO A O 1
ATOM 750 N N . LYS A 1 92 ? 2.319 -0.316 -6.575 1.00 49.78 92 LYS A N 1
ATOM 751 C CA . LYS A 1 92 ? 3.268 -0.978 -5.660 1.00 49.78 92 LYS A CA 1
ATOM 752 C C . LYS A 1 92 ? 2.377 -1.479 -4.562 1.00 49.78 92 LYS A C 1
ATOM 754 O O . LYS A 1 92 ? 1.778 -0.589 -3.940 1.00 49.78 92 LYS A O 1
ATOM 759 N N . PRO A 1 93 ? 2.120 -2.805 -4.460 1.00 47.59 93 PRO A N 1
ATOM 760 C CA . PRO A 1 93 ? 1.039 -3.273 -3.626 1.00 47.59 93 PRO A CA 1
ATOM 761 C C . PRO A 1 93 ? 1.366 -2.622 -2.315 1.00 47.59 93 PRO A C 1
ATOM 763 O O . PRO A 1 93 ? 2.490 -2.746 -1.821 1.00 47.59 93 PRO A O 1
ATOM 766 N N . PHE A 1 94 ? 0.486 -1.727 -1.878 1.00 54.56 94 PHE A N 1
ATOM 767 C CA . PHE A 1 94 ? 0.673 -1.078 -0.608 1.00 54.56 94 PHE A CA 1
ATOM 768 C C . PHE A 1 94 ? 0.462 -2.272 0.300 1.00 54.56 94 PHE A C 1
ATOM 770 O O . PHE A 1 94 ? -0.677 -2.582 0.617 1.00 54.56 94 PHE A O 1
ATOM 777 N N . ILE A 1 95 ? 1.517 -3.045 0.566 1.00 59.22 95 ILE A N 1
ATOM 778 C CA . ILE A 1 95 ? 1.433 -4.315 1.268 1.00 59.22 95 ILE A CA 1
ATOM 779 C C . ILE A 1 95 ? 0.764 -3.970 2.585 1.00 59.22 95 ILE A C 1
ATOM 781 O O . ILE A 1 95 ? -0.281 -4.503 2.900 1.00 59.22 95 ILE A O 1
ATOM 785 N N . VAL A 1 96 ? 1.207 -2.888 3.215 1.00 57.97 96 VAL A N 1
ATOM 786 C CA . VAL A 1 96 ? 0.541 -2.206 4.322 1.00 57.97 96 VAL A CA 1
ATOM 787 C C . VAL A 1 96 ? -0.981 -2.002 4.138 1.00 57.97 96 VAL A C 1
ATOM 789 O O . VAL A 1 96 ? -1.733 -2.276 5.063 1.00 57.97 96 VAL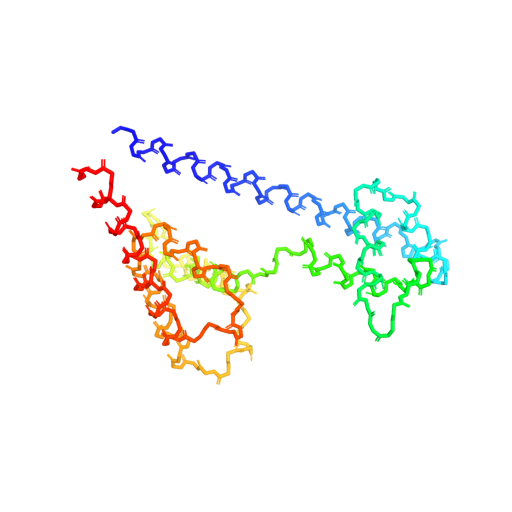 A O 1
ATOM 792 N N . ARG A 1 97 ? -1.478 -1.570 2.971 1.00 60.56 97 ARG A N 1
ATOM 793 C CA . ARG A 1 97 ? -2.916 -1.378 2.672 1.00 60.56 97 ARG A CA 1
ATOM 794 C C . ARG A 1 97 ? -3.666 -2.685 2.395 1.00 60.56 97 ARG A C 1
ATOM 796 O O . ARG A 1 97 ? -4.789 -2.828 2.865 1.00 60.56 97 ARG A O 1
ATOM 803 N N . GLU A 1 98 ? -3.100 -3.610 1.625 1.00 63.03 98 GLU A N 1
ATOM 804 C CA . GLU A 1 98 ? -3.705 -4.929 1.368 1.00 63.03 98 GLU A CA 1
ATOM 805 C C . GLU A 1 98 ? -3.739 -5.757 2.661 1.00 63.03 98 GLU A C 1
ATOM 807 O O . GLU A 1 98 ? -4.758 -6.355 3.003 1.00 63.03 98 GLU A O 1
ATOM 812 N N . ARG A 1 99 ? -2.671 -5.678 3.463 1.00 66.44 99 ARG A N 1
ATOM 813 C CA . ARG A 1 99 ? -2.610 -6.196 4.831 1.00 66.44 99 ARG A CA 1
ATOM 814 C C . ARG A 1 99 ? -3.643 -5.494 5.711 1.00 66.44 99 ARG A C 1
ATOM 816 O O . ARG A 1 99 ? -4.413 -6.179 6.370 1.00 66.44 99 ARG A O 1
ATOM 823 N N . PHE A 1 100 ? -3.756 -4.165 5.673 1.00 61.38 100 PHE A N 1
ATOM 824 C CA . PHE A 1 100 ? -4.824 -3.456 6.386 1.00 61.38 100 PHE A CA 1
ATOM 825 C C . PHE A 1 100 ? -6.209 -3.951 5.962 1.00 61.38 100 PHE A C 1
ATOM 827 O O . PHE A 1 100 ? -7.050 -4.163 6.820 1.00 61.38 100 PHE A O 1
ATOM 834 N N . LYS A 1 101 ? -6.473 -4.195 4.673 1.00 65.06 101 LYS A N 1
ATOM 835 C CA . LYS A 1 101 ? -7.757 -4.734 4.190 1.00 65.06 101 LYS A CA 1
ATOM 836 C C . LYS A 1 101 ? -8.045 -6.121 4.779 1.00 65.06 101 LYS A C 1
ATOM 838 O O . LYS A 1 101 ? -9.140 -6.326 5.296 1.00 65.06 101 LYS A O 1
ATOM 843 N N . PHE A 1 102 ? -7.054 -7.014 4.777 1.00 67.31 102 PHE A N 1
ATOM 844 C CA . PHE A 1 102 ? -7.144 -8.330 5.421 1.00 67.31 102 PHE A CA 1
ATOM 845 C C . PHE A 1 102 ? -7.417 -8.217 6.932 1.00 67.31 102 PHE A C 1
ATOM 847 O O . PHE A 1 102 ? -8.284 -8.900 7.470 1.00 67.31 102 PHE A O 1
ATOM 854 N N . TRP A 1 103 ? -6.713 -7.312 7.617 1.00 69.06 103 TRP A N 1
ATOM 855 C CA . TRP A 1 103 ? -6.787 -7.140 9.070 1.00 69.06 103 TRP A CA 1
ATOM 856 C C . TRP A 1 103 ? -7.910 -6.205 9.553 1.00 69.06 103 TRP A C 1
ATOM 858 O O . TRP A 1 103 ? -8.171 -6.149 10.751 1.00 69.06 103 TRP A O 1
ATOM 868 N N . SER A 1 104 ? -8.594 -5.480 8.666 1.00 66.56 104 SER A N 1
ATOM 869 C CA . SER A 1 104 ? -9.684 -4.558 9.029 1.00 66.56 104 SER A CA 1
ATOM 870 C C . SER A 1 104 ? -11.075 -5.169 8.841 1.00 66.56 104 SER A C 1
ATOM 872 O O . SER A 1 104 ? -11.981 -4.822 9.596 1.00 66.56 104 SER A O 1
ATOM 874 N N . ASP A 1 105 ? -11.254 -6.135 7.928 1.00 67.88 105 ASP A N 1
ATOM 875 C CA . ASP A 1 105 ? -12.518 -6.878 7.738 1.00 67.88 105 ASP A CA 1
ATOM 876 C C . ASP A 1 105 ? -12.564 -8.176 8.580 1.00 67.88 105 ASP A C 1
ATOM 878 O O . ASP A 1 105 ? -12.917 -9.259 8.105 1.00 67.88 105 ASP A O 1
ATOM 882 N N . MET A 1 106 ? -12.176 -8.070 9.860 1.00 66.69 106 MET A N 1
ATOM 883 C CA . MET A 1 106 ? -12.083 -9.207 10.798 1.00 66.69 106 MET A CA 1
ATOM 884 C C . MET A 1 106 ? -13.440 -9.713 11.304 1.00 66.69 106 MET A C 1
ATOM 886 O O . MET A 1 106 ? -13.499 -10.734 11.992 1.00 66.69 106 MET A O 1
ATOM 890 N N . GLN A 1 107 ? -14.533 -8.999 11.029 1.00 78.00 107 GLN A N 1
ATOM 891 C CA . GLN A 1 107 ? -15.850 -9.369 11.537 1.00 78.00 107 GLN A CA 1
ATOM 892 C C . GLN A 1 107 ? -16.600 -10.267 10.551 1.00 78.00 107 GLN A C 1
ATOM 894 O O . GLN A 1 107 ? -16.543 -10.112 9.330 1.00 78.00 107 GLN A O 1
ATOM 899 N N . ARG A 1 108 ? -17.338 -11.228 11.108 1.00 85.69 108 ARG A N 1
ATOM 900 C CA . ARG A 1 108 ? -18.281 -12.047 10.346 1.00 85.69 108 ARG A CA 1
ATOM 901 C C . ARG A 1 108 ? -19.418 -11.156 9.854 1.00 85.69 108 ARG A C 1
ATOM 903 O O . ARG A 1 108 ? -20.013 -10.423 10.647 1.00 85.69 108 ARG A O 1
ATOM 910 N N . LYS A 1 109 ? -19.740 -11.231 8.564 1.00 85.94 109 LYS A N 1
ATOM 911 C CA . LYS A 1 109 ? -20.837 -10.445 7.986 1.00 85.94 109 LYS A CA 1
ATOM 912 C C . LYS A 1 109 ? -22.185 -10.957 8.519 1.00 85.94 109 LYS A C 1
ATOM 914 O O . LYS A 1 109 ? -22.318 -12.155 8.787 1.00 85.94 109 LYS A O 1
ATOM 919 N N . PRO A 1 110 ? -23.211 -10.098 8.669 1.00 89.31 110 PRO A N 1
ATOM 920 C CA . PRO A 1 110 ? -24.543 -10.555 9.054 1.00 89.31 110 PRO A CA 1
ATOM 921 C C . PRO A 1 110 ? -25.058 -11.627 8.083 1.00 89.31 110 PRO A C 1
ATOM 923 O O . PRO A 1 110 ? -25.086 -11.403 6.877 1.00 89.31 110 PRO A O 1
ATOM 926 N N . GLY A 1 111 ? -25.443 -12.793 8.603 1.00 91.19 111 GLY A N 1
ATOM 927 C CA . GLY A 1 111 ? -25.961 -13.909 7.800 1.00 91.19 111 GLY A CA 1
ATOM 928 C C . GLY A 1 111 ? -24.911 -14.794 7.112 1.00 91.19 111 GLY A C 1
ATOM 929 O O . GLY A 1 111 ? -25.279 -15.859 6.632 1.00 91.19 111 GLY A O 1
ATOM 930 N N . GLU A 1 112 ? -23.626 -14.425 7.114 1.00 92.31 112 GLU A N 1
ATOM 931 C CA . GLU A 1 112 ? -22.532 -15.264 6.590 1.00 92.31 112 GLU A CA 1
ATOM 932 C C . GLU A 1 112 ? -22.421 -16.539 7.429 1.00 92.31 112 GLU A C 1
ATOM 934 O O . GLU A 1 112 ? -22.453 -16.453 8.648 1.00 92.31 112 GLU A O 1
ATOM 939 N N . THR A 1 113 ? -22.296 -17.722 6.841 1.00 94.19 113 THR A N 1
ATOM 940 C CA . THR A 1 113 ? -22.036 -18.990 7.549 1.00 94.19 113 THR A CA 1
ATOM 941 C C . THR A 1 113 ? -20.570 -19.102 7.981 1.00 94.19 113 THR A C 1
ATOM 943 O O . THR A 1 113 ? -19.708 -18.348 7.536 1.00 94.19 113 THR A O 1
ATOM 946 N N . LEU A 1 114 ? -20.241 -20.054 8.863 1.00 90.62 114 LEU A N 1
ATOM 947 C CA . LEU A 1 114 ? -18.840 -20.270 9.261 1.00 90.62 114 LEU A CA 1
ATOM 948 C C . LEU A 1 114 ? -17.978 -20.769 8.090 1.00 90.62 114 LEU A C 1
ATOM 950 O O . LEU A 1 114 ? -16.793 -20.452 8.012 1.00 90.62 114 LEU A O 1
ATOM 954 N N . GLN A 1 115 ? -18.574 -21.526 7.172 1.00 92.00 115 GLN A N 1
ATOM 955 C CA . GLN A 1 115 ? -17.927 -22.029 5.968 1.00 92.00 115 GLN A CA 1
ATOM 956 C C . GLN A 1 115 ? -17.629 -20.895 4.984 1.00 92.00 115 GLN A C 1
ATOM 958 O O . GLN A 1 115 ? -16.514 -20.822 4.472 1.00 92.00 115 GLN A O 1
ATOM 963 N N . GLU A 1 116 ? -18.586 -19.991 4.763 1.00 89.69 116 GLU A N 1
ATOM 964 C CA . GLU A 1 116 ? -18.394 -18.804 3.919 1.00 89.69 116 GLU A CA 1
ATOM 965 C C . GLU A 1 116 ? -17.335 -17.868 4.504 1.00 89.69 116 GLU A C 1
ATOM 967 O O . GLU A 1 116 ? -16.440 -17.439 3.778 1.00 89.69 116 GLU A O 1
ATOM 972 N N . LEU A 1 117 ? -17.351 -17.652 5.825 1.00 88.12 117 LEU A N 1
ATOM 973 C CA . LEU A 1 117 ? -16.305 -16.899 6.517 1.00 88.12 117 LEU A CA 1
ATOM 974 C C . LEU A 1 117 ? -14.921 -17.528 6.295 1.00 88.12 117 LEU A C 1
ATOM 976 O O . LEU A 1 117 ? -13.972 -16.837 5.933 1.00 88.12 117 LEU A O 1
ATOM 980 N N . ALA A 1 118 ? -14.792 -18.845 6.476 1.00 85.12 118 ALA A N 1
ATOM 981 C CA . ALA A 1 118 ? -13.523 -19.542 6.274 1.00 85.12 118 ALA A CA 1
ATOM 982 C C . ALA A 1 118 ? -13.052 -19.507 4.809 1.00 85.12 118 ALA A C 1
ATOM 984 O O . ALA A 1 118 ? -11.849 -19.440 4.560 1.00 85.12 118 ALA A O 1
ATOM 985 N N . ALA A 1 119 ? -13.974 -19.566 3.844 1.00 87.06 119 ALA A N 1
ATOM 986 C CA . ALA A 1 119 ? -13.657 -19.442 2.424 1.00 87.06 119 ALA A CA 1
ATOM 987 C C . ALA A 1 119 ? -13.170 -18.026 2.085 1.00 87.06 119 ALA A C 1
ATOM 989 O O . ALA A 1 119 ? -12.139 -17.885 1.431 1.00 87.06 119 ALA A O 1
ATOM 990 N N . ARG A 1 120 ? -13.847 -16.995 2.605 1.00 85.69 120 ARG A N 1
ATOM 991 C CA . ARG A 1 120 ? -13.450 -15.593 2.446 1.00 85.69 120 ARG A CA 1
ATOM 992 C C . ARG A 1 120 ? -12.065 -15.324 3.029 1.00 85.69 120 ARG A C 1
ATOM 994 O O . ARG A 1 120 ? -11.218 -14.809 2.316 1.00 85.69 120 ARG A O 1
ATOM 1001 N N . ILE A 1 121 ? -11.791 -15.770 4.258 1.00 84.19 121 ILE A N 1
ATOM 1002 C CA . ILE A 1 121 ? -10.463 -15.613 4.882 1.00 84.19 121 ILE A CA 1
ATOM 1003 C C . ILE A 1 121 ? -9.365 -16.248 4.015 1.00 84.19 121 ILE A C 1
ATOM 1005 O O . ILE A 1 121 ? -8.306 -15.653 3.832 1.00 84.19 121 ILE A O 1
ATOM 1009 N N . ARG A 1 122 ? -9.601 -17.442 3.451 1.00 84.31 122 ARG A N 1
ATOM 1010 C CA . ARG A 1 122 ? -8.629 -18.085 2.548 1.00 84.31 122 ARG A CA 1
ATOM 1011 C C . ARG A 1 122 ? -8.445 -17.311 1.248 1.00 84.31 122 ARG A C 1
ATOM 1013 O O . ARG A 1 122 ? -7.327 -17.234 0.753 1.00 84.31 122 ARG A O 1
ATOM 1020 N N . GLN A 1 123 ? -9.527 -16.768 0.697 1.00 81.44 123 GLN A N 1
ATOM 1021 C CA . GLN A 1 123 ? -9.481 -15.962 -0.516 1.00 81.44 123 GLN A CA 1
ATOM 1022 C C . GLN A 1 123 ? -8.713 -14.655 -0.286 1.00 81.44 123 GLN A C 1
ATOM 1024 O O . GLN A 1 123 ? -7.851 -14.318 -1.092 1.00 81.44 123 GLN A O 1
ATOM 1029 N N . ASP A 1 124 ? -8.965 -13.972 0.829 1.00 74.31 124 ASP A N 1
ATOM 1030 C CA . ASP A 1 124 ? -8.278 -12.730 1.194 1.00 74.31 124 ASP A CA 1
ATOM 1031 C C . ASP A 1 124 ? -6.790 -12.985 1.512 1.00 74.31 124 ASP A C 1
ATOM 1033 O O . ASP A 1 124 ? -5.929 -12.166 1.197 1.00 74.31 124 ASP A O 1
ATOM 1037 N N . ALA A 1 125 ? -6.459 -14.151 2.079 1.00 76.12 125 ALA A N 1
ATOM 1038 C CA . ALA A 1 125 ? -5.078 -14.572 2.318 1.00 76.12 125 ALA A CA 1
ATOM 1039 C C . ALA A 1 125 ? -4.323 -14.966 1.033 1.00 76.12 125 ALA A C 1
ATOM 1041 O O . ALA A 1 125 ? -3.096 -14.952 1.025 1.00 76.12 125 ALA A O 1
ATOM 1042 N N . ALA A 1 126 ? -5.010 -15.317 -0.060 1.00 72.75 126 ALA A N 1
ATOM 1043 C CA . ALA A 1 126 ? -4.360 -15.783 -1.290 1.00 72.75 126 ALA A CA 1
ATOM 1044 C C . ALA A 1 126 ? -3.529 -14.694 -1.990 1.00 72.75 126 ALA A C 1
ATOM 1046 O O . ALA A 1 126 ? -2.599 -15.005 -2.729 1.00 72.75 126 ALA A O 1
ATOM 1047 N N . THR A 1 127 ? -3.853 -13.421 -1.756 1.00 65.69 127 THR A N 1
ATOM 1048 C CA . THR A 1 127 ? -3.096 -12.266 -2.261 1.00 65.69 127 THR A CA 1
ATOM 1049 C C . THR A 1 127 ? -2.040 -11.774 -1.273 1.00 65.69 127 THR A C 1
ATOM 1051 O O . THR A 1 127 ? -1.349 -10.795 -1.549 1.00 65.69 127 THR A O 1
ATOM 1054 N N . PHE A 1 128 ? -1.924 -12.419 -0.111 1.00 66.75 128 PHE A N 1
ATOM 1055 C CA . PHE A 1 128 ? -1.012 -12.028 0.948 1.00 66.75 128 PHE A CA 1
ATOM 1056 C C . PHE A 1 128 ? 0.335 -12.737 0.774 1.00 66.75 128 PHE A C 1
ATOM 1058 O O . PHE A 1 128 ? 0.428 -13.964 0.780 1.00 66.75 128 PHE A O 1
ATOM 1065 N N . ASP A 1 129 ? 1.400 -11.952 0.655 1.00 70.94 129 ASP A N 1
ATOM 1066 C CA . ASP A 1 129 ? 2.762 -12.468 0.552 1.00 70.94 129 ASP A CA 1
ATOM 1067 C C . ASP A 1 129 ? 3.311 -12.809 1.949 1.00 70.94 129 ASP A C 1
ATOM 1069 O O . ASP A 1 129 ? 3.990 -12.010 2.592 1.00 70.94 129 ASP A O 1
ATOM 1073 N N . PHE A 1 130 ? 2.934 -13.983 2.468 1.00 69.69 130 PHE A N 1
ATOM 1074 C CA . PHE A 1 130 ? 3.441 -14.492 3.750 1.00 69.69 130 PHE A CA 1
ATOM 1075 C C . PHE A 1 130 ? 4.957 -14.754 3.739 1.00 69.69 130 PHE A C 1
ATOM 1077 O O . PHE A 1 130 ? 5.602 -14.433 4.739 1.00 69.69 130 PHE A O 1
ATOM 1084 N N . PRO A 1 131 ? 5.553 -15.310 2.661 1.00 74.50 131 PRO A N 1
ATOM 1085 C CA . PRO A 1 131 ? 6.988 -15.587 2.618 1.00 74.50 131 PRO A CA 1
ATOM 1086 C C . PRO A 1 131 ? 7.900 -14.364 2.782 1.00 74.50 131 PRO A C 1
ATOM 1088 O O . PRO A 1 131 ? 9.037 -14.532 3.217 1.00 74.50 131 PRO A O 1
ATOM 1091 N N . SER A 1 132 ? 7.437 -13.147 2.471 1.00 72.25 132 SER A N 1
ATOM 1092 C CA . SER A 1 132 ? 8.234 -11.923 2.656 1.00 72.25 132 SER A CA 1
ATOM 1093 C C . SER A 1 132 ? 8.259 -11.381 4.087 1.00 72.25 132 SER A C 1
ATOM 1095 O O 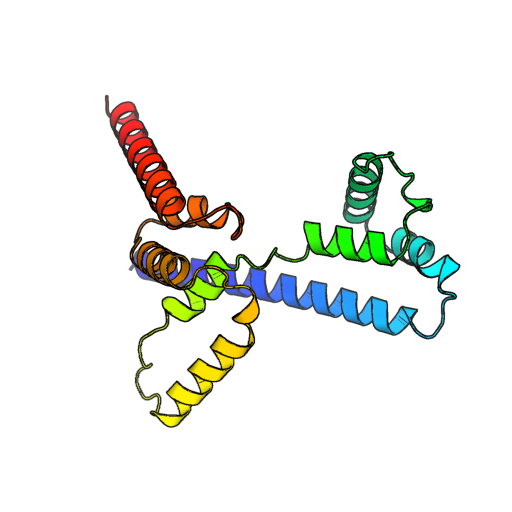. SER A 1 132 ? 8.998 -10.434 4.363 1.00 72.25 132 SER A O 1
ATOM 1097 N N . ILE A 1 133 ? 7.510 -11.970 5.028 1.00 76.94 133 ILE A N 1
ATOM 1098 C CA . ILE A 1 133 ? 7.564 -11.563 6.437 1.00 76.94 133 ILE A CA 1
ATOM 1099 C C . ILE A 1 133 ? 8.864 -12.073 7.069 1.00 76.94 133 ILE A C 1
ATOM 1101 O O . ILE A 1 133 ? 8.984 -13.233 7.457 1.00 76.94 133 ILE A O 1
ATOM 1105 N N . THR A 1 134 ? 9.829 -11.170 7.231 1.00 82.62 134 THR A N 1
ATOM 1106 C CA . THR A 1 134 ? 11.113 -11.449 7.893 1.00 82.62 134 THR A CA 1
ATOM 1107 C C . THR A 1 134 ? 11.050 -11.277 9.412 1.00 82.62 134 THR A C 1
ATOM 1109 O O . THR A 1 134 ? 11.781 -11.948 10.137 1.00 82.62 134 THR A O 1
ATOM 1112 N N . ASN A 1 135 ? 10.156 -10.413 9.906 1.00 86.56 135 ASN A N 1
ATOM 1113 C CA . ASN A 1 135 ? 9.922 -10.181 11.330 1.00 86.56 135 ASN A CA 1
ATOM 1114 C C . ASN A 1 135 ? 8.418 -10.273 11.657 1.00 86.56 135 ASN A C 1
ATOM 1116 O O . ASN A 1 135 ? 7.702 -9.273 11.574 1.00 86.56 135 ASN A O 1
ATOM 1120 N N . PRO A 1 136 ? 7.921 -11.463 12.047 1.00 84.12 136 PRO A N 1
ATOM 1121 C CA . PRO A 1 136 ? 6.503 -11.663 12.342 1.00 84.12 136 PRO A CA 1
ATOM 1122 C C . PRO A 1 136 ? 5.989 -10.840 13.525 1.00 84.12 136 PRO A C 1
ATOM 1124 O O . PRO A 1 136 ? 4.827 -10.442 13.534 1.00 84.12 136 PRO A O 1
ATOM 1127 N N . GLN A 1 137 ? 6.833 -10.582 14.530 1.00 86.81 137 GLN A N 1
ATOM 1128 C CA . GLN A 1 137 ? 6.427 -9.800 15.696 1.00 86.81 137 GLN A CA 1
ATOM 1129 C C . GLN A 1 137 ? 6.183 -8.340 15.314 1.00 86.81 137 GLN A C 1
ATOM 1131 O O . GLN A 1 137 ? 5.145 -7.784 15.673 1.00 86.81 137 GLN A O 1
ATOM 1136 N N . ASP A 1 138 ? 7.122 -7.743 14.578 1.00 90.00 138 ASP A N 1
ATOM 1137 C CA . ASP A 1 138 ? 6.976 -6.374 14.089 1.00 90.00 138 ASP A CA 1
ATOM 1138 C C . ASP A 1 138 ? 5.764 -6.247 13.164 1.00 90.00 138 ASP A C 1
ATOM 1140 O O . ASP A 1 138 ? 4.940 -5.356 13.367 1.00 90.00 138 ASP A O 1
ATOM 1144 N N . ASP A 1 139 ? 5.580 -7.192 12.233 1.00 84.56 139 ASP A N 1
ATOM 1145 C CA . ASP A 1 139 ? 4.442 -7.152 11.316 1.00 84.56 139 ASP A CA 1
ATOM 1146 C C . ASP A 1 139 ? 3.107 -7.178 12.071 1.00 84.56 139 ASP A C 1
ATOM 1148 O O . ASP A 1 139 ? 2.250 -6.331 11.826 1.00 84.56 139 ASP A O 1
ATOM 1152 N N . VAL A 1 140 ? 2.943 -8.063 13.060 1.00 84.06 140 VAL A N 1
ATOM 1153 C CA . VAL A 1 140 ? 1.710 -8.130 13.863 1.00 84.06 140 VAL A CA 1
ATOM 1154 C C . VAL A 1 140 ? 1.475 -6.841 14.658 1.00 84.06 140 VAL A C 1
ATOM 1156 O O . VAL A 1 140 ? 0.353 -6.324 14.656 1.00 84.06 140 VAL A O 1
ATOM 1159 N N . LEU A 1 141 ? 2.503 -6.300 15.325 1.00 89.62 141 LEU A N 1
ATOM 1160 C CA . LEU A 1 141 ? 2.388 -5.055 16.099 1.00 89.62 141 LEU A CA 1
ATOM 1161 C C . LEU A 1 141 ? 2.018 -3.875 15.198 1.00 89.62 141 LEU A C 1
ATOM 1163 O O . LEU A 1 141 ? 1.079 -3.129 15.491 1.00 89.62 141 LEU A O 1
ATOM 1167 N N . ARG A 1 142 ? 2.711 -3.753 14.067 1.00 90.25 142 ARG A N 1
ATOM 1168 C CA . ARG A 1 142 ? 2.487 -2.726 13.056 1.00 90.25 142 ARG A CA 1
ATOM 1169 C C . ARG A 1 142 ? 1.089 -2.814 12.463 1.00 90.25 142 ARG A C 1
ATOM 1171 O O . ARG A 1 142 ? 0.384 -1.809 12.459 1.00 90.25 142 ARG A O 1
ATOM 1178 N N . GLN A 1 143 ? 0.637 -3.991 12.031 1.00 84.25 143 GLN A N 1
ATOM 1179 C CA . GLN A 1 143 ? -0.707 -4.127 11.465 1.00 84.25 143 GLN A CA 1
ATOM 1180 C C . GLN A 1 143 ? -1.790 -3.823 12.488 1.00 84.25 143 GLN A C 1
ATOM 1182 O O . GLN A 1 143 ? -2.745 -3.106 12.181 1.00 84.25 143 GLN A O 1
ATOM 1187 N N . ARG A 1 144 ? -1.628 -4.306 13.726 1.00 84.75 144 ARG A N 1
ATOM 1188 C CA . ARG A 1 144 ? -2.572 -4.010 14.803 1.00 84.75 144 ARG A CA 1
ATOM 1189 C C . ARG A 1 144 ? -2.667 -2.511 15.066 1.00 84.75 144 ARG A C 1
ATOM 1191 O O . ARG A 1 144 ? -3.775 -2.006 15.240 1.00 84.75 144 ARG A O 1
ATOM 1198 N N . PHE A 1 145 ? -1.535 -1.814 15.079 1.00 89.31 145 PHE A N 1
ATOM 1199 C CA . PHE A 1 145 ? -1.486 -0.367 15.242 1.00 89.31 145 PHE A CA 1
ATOM 1200 C C . PHE A 1 145 ? -2.196 0.355 14.099 1.00 89.31 145 PHE A C 1
ATOM 1202 O O . PHE A 1 145 ? -3.143 1.091 14.357 1.00 89.31 145 PHE A O 1
ATOM 1209 N N . ILE A 1 146 ? -1.826 0.076 12.846 1.00 85.38 146 ILE A N 1
ATOM 1210 C CA . ILE A 1 146 ? -2.413 0.729 11.665 1.00 85.38 146 ILE A CA 1
ATOM 1211 C C . ILE A 1 146 ? -3.930 0.497 11.606 1.00 85.38 146 ILE A C 1
ATOM 1213 O O . ILE A 1 146 ? -4.681 1.437 11.365 1.00 85.38 146 ILE A O 1
ATOM 1217 N N . CYS A 1 147 ? -4.401 -0.718 11.906 1.00 81.31 147 CYS A N 1
ATOM 1218 C CA . CYS A 1 147 ? -5.833 -1.037 11.970 1.00 81.31 147 CYS A CA 1
ATOM 1219 C C . CYS A 1 147 ? -6.582 -0.316 13.100 1.00 81.31 147 CYS A C 1
ATOM 1221 O O . CYS A 1 147 ? -7.800 -0.175 13.032 1.00 81.31 147 CYS A O 1
ATOM 1223 N N . SER A 1 148 ? -5.870 0.130 14.137 1.00 84.38 148 SER A N 1
ATOM 1224 C CA . SER A 1 148 ? -6.449 0.846 15.280 1.00 84.38 148 SER A CA 1
ATOM 1225 C C . SER A 1 148 ? -6.438 2.368 15.097 1.00 84.38 148 SER A C 1
ATOM 1227 O O . SER A 1 148 ? -7.124 3.074 15.836 1.00 84.38 148 SER A O 1
ATOM 1229 N N . VAL A 1 149 ? -5.680 2.891 14.127 1.00 84.25 149 VAL A N 1
ATOM 1230 C CA . VAL A 1 149 ? -5.638 4.323 13.821 1.00 84.25 149 VAL A CA 1
ATOM 1231 C C . VAL A 1 149 ? -6.917 4.727 13.089 1.00 84.25 149 VAL A C 1
ATOM 1233 O O . VAL A 1 149 ? -7.131 4.374 11.932 1.00 84.25 149 VAL A O 1
ATOM 1236 N N . ASN A 1 150 ? -7.751 5.534 13.746 1.00 79.62 150 ASN A N 1
ATOM 1237 C CA . ASN A 1 150 ? -8.964 6.107 13.159 1.00 79.62 150 ASN A CA 1
ATOM 1238 C C . ASN A 1 150 ? -8.745 7.565 12.711 1.00 79.62 150 ASN A C 1
ATOM 1240 O O . ASN A 1 150 ? -9.511 8.464 13.051 1.00 79.62 150 ASN A O 1
ATOM 1244 N N . ASN A 1 151 ? -7.645 7.809 11.995 1.00 81.19 151 ASN A N 1
ATOM 1245 C CA . ASN A 1 151 ? -7.262 9.126 11.492 1.00 81.19 151 ASN A CA 1
ATOM 1246 C C . ASN A 1 151 ? -6.816 9.013 10.027 1.00 81.19 151 ASN A C 1
ATOM 1248 O O . ASN A 1 151 ? -5.787 8.416 9.715 1.00 81.19 151 ASN A O 1
ATOM 1252 N N . GLU A 1 152 ? -7.595 9.599 9.115 1.00 80.75 152 GLU A N 1
ATOM 1253 C CA . GLU A 1 152 ? -7.365 9.482 7.671 1.00 80.75 152 GLU A CA 1
ATOM 1254 C C . GLU A 1 152 ? -6.028 10.096 7.226 1.00 80.75 152 GLU A C 1
ATOM 1256 O O . GLU A 1 152 ? -5.367 9.555 6.338 1.00 80.75 152 GLU A O 1
ATOM 1261 N N . ALA A 1 153 ? -5.607 11.208 7.838 1.00 80.56 153 ALA A N 1
ATOM 1262 C CA . ALA A 1 153 ? -4.345 11.861 7.500 1.00 80.56 153 ALA A CA 1
ATOM 1263 C C . ALA A 1 153 ? -3.150 10.985 7.893 1.00 80.56 153 ALA A C 1
ATOM 1265 O O . ALA A 1 153 ? -2.229 10.809 7.093 1.00 80.56 153 ALA A O 1
ATOM 1266 N N . VAL A 1 154 ? -3.214 10.371 9.079 1.00 85.06 154 VAL A N 1
ATOM 1267 C CA . VAL A 1 154 ? -2.203 9.417 9.553 1.00 85.06 154 VAL A CA 1
ATOM 1268 C C . VAL A 1 154 ? -2.148 8.194 8.640 1.00 85.06 154 VAL A C 1
ATOM 1270 O O . VAL A 1 154 ? -1.075 7.840 8.162 1.00 85.06 154 VAL A O 1
ATOM 1273 N N . LEU A 1 155 ? -3.294 7.581 8.322 1.00 82.31 155 LEU A N 1
ATOM 1274 C CA . LEU A 1 155 ? -3.338 6.424 7.420 1.00 82.31 155 LEU A CA 1
ATOM 1275 C C . LEU A 1 155 ? -2.749 6.760 6.042 1.00 82.31 155 LEU A C 1
ATOM 1277 O O . LEU A 1 155 ? -1.951 5.994 5.506 1.00 82.31 155 LEU A O 1
ATOM 1281 N N . LYS A 1 156 ? -3.069 7.937 5.488 1.00 80.06 156 LYS A N 1
ATOM 1282 C CA . LYS A 1 156 ? -2.476 8.426 4.233 1.00 80.06 156 LYS A CA 1
ATOM 1283 C C . LYS A 1 156 ? -0.960 8.596 4.326 1.00 80.06 156 LYS A C 1
ATOM 1285 O O . LYS A 1 156 ? -0.276 8.304 3.348 1.00 80.06 156 LYS A O 1
ATOM 1290 N N . ALA A 1 157 ? -0.437 9.091 5.447 1.00 83.50 157 ALA A N 1
ATOM 1291 C CA . ALA A 1 157 ? 1.001 9.245 5.653 1.00 83.50 157 ALA A CA 1
ATOM 1292 C C . ALA A 1 157 ? 1.703 7.883 5.741 1.00 83.50 157 ALA A C 1
ATOM 1294 O O . ALA A 1 157 ? 2.677 7.654 5.029 1.00 83.50 157 ALA A O 1
ATOM 1295 N N . LEU A 1 158 ? 1.156 6.958 6.533 1.00 85.06 158 LEU A N 1
ATOM 1296 C CA . LEU A 1 158 ? 1.696 5.609 6.714 1.00 85.06 158 LEU A CA 1
ATOM 1297 C C . LEU A 1 158 ? 1.696 4.809 5.415 1.00 85.06 158 LEU A C 1
ATOM 1299 O O . LEU A 1 158 ? 2.686 4.163 5.088 1.00 85.06 158 LEU A O 1
ATOM 1303 N N . PHE A 1 159 ? 0.618 4.895 4.635 1.00 80.88 159 PHE A N 1
ATOM 1304 C CA . PHE A 1 159 ? 0.531 4.189 3.363 1.00 80.88 159 PHE A CA 1
ATOM 1305 C C . PHE A 1 159 ? 1.604 4.656 2.371 1.00 80.88 159 PHE A C 1
ATOM 1307 O O . PHE A 1 159 ? 2.112 3.838 1.618 1.00 80.88 159 PHE A O 1
ATOM 1314 N N . LYS A 1 160 ? 2.032 5.923 2.384 1.00 79.62 160 LYS A N 1
ATOM 1315 C CA . LYS A 1 160 ? 3.073 6.412 1.456 1.00 79.62 160 LYS A CA 1
ATOM 1316 C C . LYS A 1 160 ? 4.467 5.814 1.693 1.00 79.62 160 LYS A C 1
ATOM 1318 O O . LYS A 1 160 ? 5.337 6.003 0.845 1.00 79.62 160 LYS A O 1
ATOM 1323 N N . ILE A 1 161 ? 4.697 5.147 2.821 1.00 80.50 161 ILE A N 1
ATOM 1324 C CA . ILE A 1 161 ? 5.998 4.580 3.186 1.00 80.50 161 ILE A CA 1
ATOM 1325 C C . ILE A 1 161 ? 6.079 3.145 2.663 1.00 80.50 161 ILE A C 1
ATOM 1327 O O . ILE A 1 161 ? 5.113 2.385 2.743 1.00 80.50 161 ILE A O 1
ATOM 1331 N N . LYS A 1 162 ? 7.236 2.762 2.109 1.00 77.62 162 LYS A N 1
ATOM 1332 C CA . LYS A 1 162 ? 7.445 1.393 1.623 1.00 77.62 162 LYS A CA 1
ATOM 1333 C C . LYS A 1 162 ? 7.405 0.404 2.784 1.00 77.62 162 LYS A C 1
ATOM 1335 O O . LYS A 1 162 ? 7.903 0.702 3.864 1.00 77.62 162 LYS A O 1
ATOM 1340 N N . ASP A 1 163 ? 6.902 -0.804 2.533 1.00 76.12 163 ASP A N 1
ATOM 1341 C CA . ASP A 1 163 ? 6.817 -1.864 3.550 1.00 76.12 163 ASP A CA 1
ATOM 1342 C C . ASP A 1 163 ? 8.177 -2.166 4.198 1.00 76.12 163 ASP A C 1
ATOM 1344 O O . ASP A 1 163 ? 8.266 -2.298 5.413 1.00 76.12 163 ASP A O 1
ATOM 1348 N N . THR A 1 164 ? 9.245 -2.161 3.393 1.00 80.81 164 THR A N 1
ATOM 1349 C CA . THR A 1 164 ? 10.637 -2.373 3.823 1.00 80.81 164 THR A CA 1
ATOM 1350 C C . THR A 1 164 ? 11.205 -1.255 4.698 1.00 80.81 164 THR A C 1
ATOM 1352 O O . THR A 1 164 ? 12.258 -1.428 5.298 1.00 80.81 164 THR A O 1
ATOM 1355 N N . GLU A 1 165 ? 10.559 -0.090 4.719 1.00 85.56 165 GLU A N 1
ATOM 1356 C CA . GLU A 1 165 ? 10.995 1.121 5.426 1.00 85.56 165 GLU A CA 1
ATOM 1357 C C . GLU A 1 165 ? 10.048 1.472 6.592 1.00 85.56 165 GLU A C 1
ATOM 1359 O O . GLU A 1 165 ? 10.247 2.479 7.274 1.00 85.56 165 GLU A O 1
ATOM 1364 N N . LEU A 1 166 ? 9.001 0.670 6.811 1.00 88.25 166 LEU A N 1
ATOM 1365 C CA . LEU A 1 166 ? 7.962 0.920 7.802 1.00 88.25 166 LEU A CA 1
ATOM 1366 C C . LEU A 1 166 ? 7.941 -0.207 8.832 1.00 88.25 166 LEU A C 1
ATOM 1368 O O . LEU A 1 166 ? 7.140 -1.125 8.706 1.00 88.25 166 LEU A O 1
ATOM 1372 N N . ASP A 1 167 ? 8.782 -0.131 9.855 1.00 93.56 167 ASP A N 1
ATOM 1373 C CA . ASP A 1 167 ? 8.637 -0.976 11.045 1.00 93.56 167 ASP A CA 1
ATOM 1374 C C . ASP A 1 167 ? 7.602 -0.384 12.027 1.00 93.56 167 ASP A C 1
ATOM 1376 O O . ASP A 1 167 ? 7.053 0.708 11.814 1.00 93.56 167 ASP A O 1
ATOM 1380 N N . PHE A 1 168 ? 7.286 -1.110 13.102 1.00 93.94 168 PHE A N 1
ATOM 1381 C CA . PHE A 1 168 ? 6.328 -0.656 14.110 1.00 93.94 168 PHE A CA 1
ATOM 1382 C C . PHE A 1 168 ? 6.741 0.681 14.745 1.00 93.94 168 PHE A C 1
ATOM 1384 O O . PHE A 1 168 ? 5.903 1.572 14.907 1.00 93.94 168 PHE A O 1
ATOM 1391 N N . ALA A 1 169 ? 8.025 0.857 15.062 1.00 96.31 169 ALA A N 1
ATOM 1392 C CA . ALA A 1 169 ? 8.528 2.084 15.674 1.00 96.31 169 ALA A CA 1
ATOM 1393 C C . ALA A 1 169 ? 8.359 3.290 14.738 1.00 96.31 169 ALA A C 1
ATOM 1395 O O . ALA A 1 169 ? 7.881 4.350 15.154 1.00 96.31 169 ALA A O 1
ATOM 1396 N N . ARG A 1 170 ? 8.677 3.120 13.451 1.00 95.25 170 ARG A N 1
ATOM 1397 C CA . ARG A 1 170 ? 8.512 4.147 12.426 1.00 95.25 170 ARG A CA 1
ATOM 1398 C C . ARG A 1 170 ? 7.044 4.473 12.193 1.00 95.25 170 ARG A C 1
ATOM 1400 O O . ARG A 1 170 ? 6.720 5.648 12.032 1.00 95.25 170 ARG A O 1
ATOM 1407 N N . ALA A 1 171 ? 6.160 3.475 12.222 1.00 93.69 171 ALA A N 1
ATOM 1408 C CA . ALA A 1 171 ? 4.722 3.695 12.109 1.00 93.69 171 ALA A CA 1
ATOM 1409 C C . ALA A 1 171 ? 4.182 4.563 13.258 1.00 93.69 171 ALA A C 1
ATOM 1411 O O . ALA A 1 171 ? 3.437 5.512 13.011 1.00 93.69 171 ALA A O 1
ATOM 1412 N N . VAL A 1 172 ? 4.599 4.296 14.501 1.00 96.94 172 VAL A N 1
ATOM 1413 C CA . VAL A 1 172 ? 4.225 5.121 15.663 1.00 96.94 172 VAL A CA 1
ATOM 1414 C C . VAL A 1 172 ? 4.756 6.547 15.515 1.00 96.94 172 VAL A C 1
ATOM 1416 O O . VAL A 1 172 ? 4.002 7.502 15.687 1.00 96.94 172 VAL A O 1
ATOM 1419 N N . GLN A 1 173 ? 6.025 6.699 15.131 1.00 96.81 173 GLN A N 1
ATOM 1420 C CA . GLN A 1 173 ? 6.651 8.009 14.961 1.00 96.81 173 GLN A CA 1
ATOM 1421 C C . GLN A 1 173 ? 5.921 8.871 13.918 1.00 96.81 173 GLN A C 1
ATOM 1423 O O . GLN A 1 173 ? 5.586 10.021 14.187 1.00 96.81 173 GLN A O 1
ATOM 1428 N N . VAL A 1 174 ? 5.624 8.306 12.744 1.00 94.31 174 VAL A N 1
ATOM 1429 C CA . VAL A 1 174 ? 4.927 9.014 11.655 1.00 94.31 174 VAL A CA 1
ATOM 1430 C C . VAL A 1 174 ? 3.502 9.392 12.056 1.00 94.31 174 VAL A C 1
ATOM 1432 O O . VAL A 1 174 ? 3.016 10.459 11.674 1.00 94.31 174 VAL A O 1
ATOM 1435 N N . ALA A 1 175 ? 2.827 8.540 12.830 1.00 94.00 175 ALA A N 1
ATOM 1436 C CA . ALA A 1 175 ? 1.502 8.845 13.350 1.00 94.00 175 ALA A CA 1
ATOM 1437 C C . ALA A 1 175 ? 1.527 10.054 14.291 1.00 94.00 175 ALA A C 1
ATOM 1439 O O . ALA A 1 175 ? 0.763 10.991 14.067 1.00 94.00 175 ALA A O 1
ATOM 1440 N N . ILE A 1 176 ? 2.447 10.072 15.262 1.00 95.25 176 ILE A N 1
ATOM 1441 C CA . ILE A 1 176 ? 2.622 11.192 16.200 1.00 95.25 176 ILE A CA 1
ATOM 1442 C C . ILE A 1 176 ? 2.925 12.486 15.436 1.00 95.25 176 ILE A C 1
ATOM 1444 O O . ILE A 1 176 ? 2.215 13.474 15.603 1.00 95.25 176 ILE A O 1
ATOM 1448 N N . GLU A 1 177 ? 3.909 12.462 14.529 1.00 93.88 177 GLU A N 1
ATOM 1449 C CA . GLU A 1 177 ? 4.280 13.624 13.706 1.00 93.88 177 GLU A CA 1
ATOM 1450 C C . GLU A 1 177 ? 3.083 14.186 12.923 1.00 93.88 177 GLU A C 1
ATOM 1452 O O . GLU A 1 177 ? 2.902 15.401 12.819 1.00 93.88 177 GLU A O 1
ATOM 1457 N N . THR A 1 178 ? 2.244 13.300 12.380 1.00 91.88 178 THR A N 1
ATOM 1458 C CA . THR A 1 178 ? 1.073 13.693 11.590 1.00 91.88 178 THR A CA 1
ATOM 1459 C C . THR A 1 178 ? -0.041 14.281 12.462 1.00 91.88 178 THR A C 1
ATOM 1461 O O . THR A 1 178 ? -0.688 15.249 12.054 1.00 91.88 178 THR A O 1
ATOM 1464 N N . GLU A 1 179 ? -0.279 13.732 13.655 1.00 90.62 179 GLU A N 1
ATOM 1465 C CA . GLU A 1 179 ? -1.280 14.262 14.590 1.00 90.62 179 GLU A CA 1
ATOM 1466 C C . GLU A 1 179 ? -0.857 15.602 15.197 1.00 90.62 179 GLU A C 1
ATOM 1468 O O . GLU A 1 179 ? -1.668 16.532 15.253 1.00 90.62 179 GLU A O 1
ATOM 1473 N N . ASP A 1 180 ? 0.416 15.742 15.567 1.00 89.12 180 ASP A N 1
ATOM 1474 C CA . ASP A 1 180 ? 0.966 16.988 16.102 1.00 89.12 180 ASP A CA 1
ATOM 1475 C C . ASP A 1 180 ? 0.915 18.109 15.059 1.00 89.12 180 ASP A C 1
ATOM 1477 O O . ASP A 1 180 ? 0.446 19.212 15.353 1.00 89.12 180 ASP A O 1
ATOM 1481 N N . ALA A 1 181 ? 1.295 17.825 13.808 1.00 84.56 181 ALA A N 1
ATOM 1482 C CA . ALA A 1 181 ? 1.180 18.790 12.716 1.00 84.56 181 ALA A CA 1
ATOM 1483 C C . ALA A 1 181 ? -0.273 19.257 12.506 1.00 84.56 181 ALA A C 1
ATOM 1485 O O . ALA A 1 181 ? -0.526 20.446 12.291 1.00 84.56 181 ALA A O 1
ATOM 1486 N N . ALA A 1 182 ? -1.246 18.345 12.617 1.00 77.94 182 ALA A N 1
ATOM 1487 C CA . ALA A 1 182 ? -2.664 18.683 12.516 1.00 77.94 182 ALA A CA 1
ATOM 1488 C C . ALA A 1 182 ? -3.157 19.543 13.695 1.00 77.94 182 ALA A C 1
ATOM 1490 O O . ALA A 1 182 ? -4.054 20.374 13.518 1.00 77.94 182 ALA A O 1
ATOM 1491 N N . LYS A 1 183 ? -2.580 19.371 14.890 1.00 74.50 183 LYS A N 1
ATOM 1492 C CA . LYS A 1 183 ? -2.900 20.170 16.078 1.00 74.50 183 LYS A CA 1
ATOM 1493 C C . LYS A 1 183 ? -2.360 21.599 15.966 1.00 74.50 183 LYS A C 1
ATOM 1495 O O . LYS A 1 183 ? -3.133 22.541 16.126 1.00 74.50 183 LYS A O 1
ATOM 1500 N N . VAL A 1 184 ? -1.089 21.766 15.591 1.00 73.00 184 VAL A N 1
ATOM 1501 C CA . VAL A 1 184 ? -0.467 23.093 15.403 1.00 73.00 184 VAL A CA 1
ATOM 1502 C C . VAL A 1 184 ? -1.171 23.896 14.300 1.00 73.00 184 VAL A C 1
ATOM 1504 O O . VAL A 1 184 ? -1.402 25.099 14.441 1.00 73.00 184 VAL A O 1
ATOM 1507 N N . ALA A 1 185 ? -1.584 23.233 13.215 1.00 66.75 185 ALA A N 1
ATOM 1508 C CA . ALA A 1 185 ? -2.346 23.872 12.141 1.00 66.75 185 ALA A CA 1
ATOM 1509 C C . ALA A 1 185 ? -3.731 24.369 12.597 1.00 66.75 185 ALA A C 1
ATOM 1511 O O . ALA A 1 185 ? -4.213 25.381 12.099 1.00 66.75 185 ALA A O 1
ATOM 1512 N N . LYS A 1 186 ? -4.383 23.695 13.555 1.00 61.22 186 LYS A N 1
ATOM 1513 C CA . LYS A 1 186 ? -5.643 24.185 14.139 1.00 61.22 186 LYS A CA 1
ATOM 1514 C C . LYS A 1 186 ? -5.414 25.383 15.056 1.00 61.22 186 LYS A C 1
ATOM 1516 O O . LYS A 1 186 ? -6.188 26.329 15.003 1.00 61.22 186 LYS A O 1
ATOM 1521 N N . GLU A 1 187 ? -4.363 25.367 15.868 1.00 61.66 187 GLU A N 1
ATOM 1522 C CA . GLU A 1 187 ? -4.068 26.449 16.820 1.00 61.66 187 GLU A CA 1
ATOM 1523 C C . GLU A 1 187 ? -3.695 27.767 16.120 1.00 61.66 187 GLU A C 1
ATOM 1525 O O . GLU A 1 187 ? -4.069 28.838 16.585 1.00 61.66 187 GLU A O 1
ATOM 1530 N N . THR A 1 188 ? -3.042 27.700 14.959 1.00 60.97 188 THR A N 1
ATOM 1531 C CA . THR A 1 188 ? -2.637 28.881 14.169 1.00 60.97 188 THR A CA 1
ATOM 1532 C C . THR A 1 188 ? -3.752 29.503 13.322 1.00 60.97 188 THR A C 1
ATOM 1534 O O . THR A 1 188 ? -3.606 30.635 12.873 1.00 60.97 188 THR A O 1
ATOM 1537 N N . VAL A 1 189 ? -4.869 28.801 13.105 1.00 54.78 189 VAL A N 1
ATOM 1538 C CA . VAL A 1 189 ? -6.026 29.305 12.333 1.00 54.78 189 VAL A CA 1
ATOM 1539 C C . VAL A 1 189 ? -7.059 30.011 13.224 1.00 54.78 189 VAL A C 1
ATOM 1541 O O . VAL A 1 189 ? -7.864 30.795 12.724 1.00 54.78 189 VAL A O 1
ATOM 1544 N N . TYR A 1 190 ? -7.033 29.763 14.536 1.00 50.09 190 TYR A N 1
ATOM 1545 C CA . TYR A 1 190 ? -7.945 30.373 15.517 1.00 50.09 190 TYR A CA 1
ATOM 1546 C C . TYR A 1 190 ? -7.251 31.337 16.500 1.00 50.09 190 TYR A C 1
ATOM 1548 O O . TYR A 1 190 ? -7.901 31.793 17.443 1.00 50.09 190 TYR A O 1
ATOM 1556 N N . GLY A 1 191 ? -5.960 31.618 16.295 1.00 43.81 191 GLY A N 1
ATOM 1557 C CA . GLY A 1 191 ? -5.167 32.589 17.059 1.00 43.81 191 GLY A CA 1
ATOM 1558 C C . GLY A 1 191 ? -5.114 33.966 16.414 1.00 43.81 191 GLY A C 1
ATOM 1559 O O . GLY A 1 191 ? -5.180 34.037 15.167 1.00 43.81 191 GLY A O 1
#

Organism: Octopus bimaculoides (NCBI:txid37653)

Foldseek 3Di:
DVVVVVVVVVVVVVVVVVVVLVVVVVVVVVLCVVCVPPDDQLCSQVVVLVPDDPVLNVQLQVVQCVDVPRHGSNPDGPVNSVVSCCVVSVPLPLLLVLLLVLVQPPDDDVPQDPVNVVVVNVVSCVPHDPVPCPDPVQVVLQSVVLSPDPDPQLVVQQSVDHPVRDTNVNSVVSSVVRVVVVVVVVVVVVD

Radius of gyration: 21.55 Å; chains: 1; bounding box: 51×55×51 Å

Secondary structure (DSSP, 8-state):
-HHHHHHHHHHHHHHHHHHHHHHHHHHHHHHHHHHTTTS-HHHHHHHHHHTS-HHHHHHHHHHHHHSSS---GGG--HHHHHHHHHHHHS----HHHHHHHHHH--SPPTT--HHHHHHHHHHHHTT---TT-S-HHHHHHHHHHHHH---HHHHHHHHTS-GGG--HHHHHHHHHHHHHHHHHHHHHH--